Protein AF-A0A8X6R971-F1 (afdb_monomer_lite)

Foldseek 3Di:
DDDDDDDDDDDDDDDDDDDDPDPFDAEQQQRDTDDYVVPDPCVVQARQAPVPRHGDDHVVPDPDDDPDDDPDDDDDDDDDDPPPPPPDCQQWFWKDWPRDTFIEGADAPAAFKEFEVVLCVVVVNPDFDDDPDWDADVVRDTWDWPGWDWTWMGTPNDIFIHIYTYTYCVVDVGGMYHYPSRPVVFPWDQDPNHIDTDHPPPPVVVVVVVLVVVVVVLVVVVVVLVVVLVVLVVVLVVLVVVVVVLVPDDDCDPVSVVVVVVSVVVNVVSVVVNVVSVVVVVVSVVVVVVSVVVVVVVVVVVVVVVVVVVVVVVVVVVVVVVPDDPPDDDDDDD

InterPro domains:
  IPR001878 Zinc finger, CCHC-type [PF00098] (48-62)
  IPR001878 Zinc finger, CCHC-type [PS50158] (48-62)
  IPR001878 Zinc finger, CCHC-type [SM00343] (26-42)
  IPR001878 Zinc finger, CCHC-type [SM00343] (48-64)
  IPR001969 Aspartic peptidase, active site [PS00141] (104-115)
  IPR021109 Aspartic peptidase domain superfamily [G3DSA:2.40.70.10] (70-211)
  IPR021109 Aspartic peptidase domain superfamily [SSF50630] (86-189)
  IPR036875 Zinc finger, CCHC-type superfamily [SSF57756] (18-64)

Sequence (334 aa):
MCSDNKFHNKDQFNDANVNKSDVRIRCYNCGLFNHTSNECYHKNKGLKCFNCNQFGHKSSQCVFKKPEVKHELVNEVVSEVVNEINSSSEMRKTVKINGYDFDALIDTGSTITLIRESVHQILGRPTLNPTKINLTSFGKSEIKTFGSFKSTIDIEDNKFMTDIYVINNSQTTIDVIIGTDVLKQTEFQISANGVELIPKKKDHFINLINVSKAHNQLELKDNALEVLQLKLKNAEDKCINLEMHVCNTSTLSLEKTALLNKLHKLKESNLGKVDKLVKLGEKYEILQETLKITEKRIVEKEIQCKSLTEEILIANARTESNDIPKTSMSTKER

pLDDT: mean 71.96, std 18.45, range [23.78, 98.12]

Structure (mmCIF, N/CA/C/O backbone):
data_AF-A0A8X6R971-F1
#
_entry.id   AF-A0A8X6R971-F1
#
loop_
_atom_site.group_PDB
_atom_site.id
_atom_site.type_symbol
_atom_site.label_atom_id
_atom_site.label_alt_id
_atom_site.label_comp_id
_atom_site.label_asym_id
_atom_site.label_entity_id
_atom_site.label_seq_id
_atom_site.pdbx_PDB_ins_code
_atom_site.Cartn_x
_atom_site.Cartn_y
_atom_site.Cartn_z
_atom_site.occupancy
_atom_site.B_iso_or_equiv
_atom_site.auth_seq_id
_atom_site.auth_comp_id
_atom_site.auth_asym_id
_atom_site.auth_atom_id
_atom_site.pdbx_PDB_model_num
ATOM 1 N N . MET A 1 1 ? -47.374 -37.093 -52.810 1.00 33.88 1 MET A N 1
ATOM 2 C CA . MET A 1 1 ? -46.068 -37.377 -52.179 1.00 33.88 1 MET A CA 1
ATOM 3 C C . MET A 1 1 ? -46.003 -36.499 -50.936 1.00 33.88 1 MET A C 1
ATOM 5 O O . MET A 1 1 ? -45.814 -35.303 -51.081 1.00 33.88 1 MET A O 1
ATOM 9 N N . CYS A 1 2 ? -46.610 -36.931 -49.827 1.00 23.78 2 CYS A N 1
ATOM 10 C CA . CYS A 1 2 ? -45.985 -37.717 -48.741 1.00 23.78 2 CYS A CA 1
ATOM 11 C C . CYS A 1 2 ? -44.752 -37.000 -48.161 1.00 23.78 2 CYS A C 1
ATOM 13 O O . CYS A 1 2 ? -43.829 -36.744 -48.923 1.00 23.78 2 CYS A O 1
ATOM 15 N N . SER A 1 3 ? -44.614 -36.690 -46.872 1.00 27.11 3 SER A N 1
ATOM 16 C CA . SER A 1 3 ? -45.463 -36.861 -45.685 1.00 27.11 3 SER A CA 1
ATOM 17 C C . SER A 1 3 ? -44.823 -36.078 -44.523 1.00 27.11 3 SER A C 1
ATOM 19 O O . SER A 1 3 ? -43.603 -36.025 -44.420 1.00 27.11 3 SER A O 1
ATOM 21 N N . ASP A 1 4 ? -45.672 -35.454 -43.705 1.00 29.33 4 ASP A N 1
ATOM 22 C CA . ASP A 1 4 ? -45.738 -35.519 -42.233 1.00 29.33 4 ASP A CA 1
ATOM 23 C C . ASP A 1 4 ? -44.436 -35.625 -41.404 1.00 29.33 4 ASP A C 1
ATOM 25 O O . ASP A 1 4 ? -43.737 -36.630 -41.451 1.00 29.33 4 ASP A O 1
ATOM 29 N N . ASN A 1 5 ? -44.195 -34.702 -40.462 1.00 28.50 5 ASN A N 1
ATOM 30 C CA . ASN A 1 5 ? -44.860 -34.763 -39.153 1.00 28.50 5 ASN A CA 1
ATOM 31 C C . ASN A 1 5 ? -44.550 -33.555 -38.249 1.00 28.50 5 ASN A C 1
ATOM 33 O O . ASN A 1 5 ? -43.426 -33.071 -38.146 1.00 28.50 5 ASN A O 1
ATOM 37 N N . LYS A 1 6 ? -45.610 -33.107 -37.574 1.00 39.06 6 LYS A N 1
ATOM 38 C CA . LYS A 1 6 ? -45.651 -32.107 -36.501 1.00 39.06 6 LYS A CA 1
ATOM 39 C C . LYS A 1 6 ? -45.016 -32.668 -35.228 1.00 39.06 6 LYS A C 1
ATOM 41 O O . LYS A 1 6 ? -45.173 -33.852 -34.984 1.00 39.06 6 LYS A O 1
ATOM 46 N N . PHE A 1 7 ? -44.514 -31.801 -34.347 1.00 26.73 7 PHE A N 1
ATOM 47 C CA . PHE A 1 7 ? -44.923 -31.828 -32.935 1.00 26.73 7 PHE A CA 1
ATOM 48 C C . PHE A 1 7 ? -44.784 -30.434 -32.301 1.00 26.73 7 PHE A C 1
ATOM 50 O O . PHE A 1 7 ? -43.728 -29.807 -32.331 1.00 26.73 7 PHE A O 1
ATOM 57 N N . HIS A 1 8 ? -45.902 -29.949 -31.760 1.00 37.31 8 HIS A N 1
ATOM 58 C CA . HIS A 1 8 ? -45.959 -28.881 -30.767 1.00 37.31 8 HIS A CA 1
ATOM 59 C C . HIS A 1 8 ? -45.418 -29.401 -29.432 1.00 37.31 8 HIS A C 1
ATOM 61 O O . HIS A 1 8 ? -45.672 -30.553 -29.101 1.00 37.31 8 HIS A O 1
ATOM 67 N N . ASN A 1 9 ? -44.833 -28.523 -28.616 1.00 26.44 9 ASN A N 1
ATOM 68 C CA . ASN A 1 9 ? -45.244 -28.454 -27.216 1.00 26.44 9 ASN A CA 1
ATOM 69 C C . ASN A 1 9 ? -45.047 -27.046 -26.652 1.00 26.44 9 ASN A C 1
ATOM 71 O O . ASN A 1 9 ? -43.953 -26.487 -26.653 1.00 26.44 9 ASN A O 1
ATOM 75 N N . LYS A 1 10 ? -46.169 -26.476 -26.207 1.00 35.12 10 LYS A N 1
ATOM 76 C CA . LYS A 1 10 ? -46.211 -25.454 -25.171 1.00 35.12 10 LYS A CA 1
ATOM 77 C C . LYS A 1 10 ? -46.062 -26.206 -23.858 1.00 35.12 10 LYS A C 1
ATOM 79 O O . LYS A 1 10 ? -46.963 -26.969 -23.545 1.00 35.12 10 LYS A O 1
ATOM 84 N N . ASP A 1 11 ? -45.022 -25.912 -23.094 1.00 30.47 11 ASP A N 1
ATOM 85 C CA . ASP A 1 11 ? -45.033 -26.154 -21.658 1.00 30.47 11 ASP A CA 1
ATOM 86 C C . ASP A 1 11 ? -44.661 -24.850 -20.957 1.00 30.47 11 ASP A C 1
ATOM 88 O O . ASP A 1 11 ? -43.546 -24.337 -21.053 1.00 30.47 11 ASP A O 1
ATOM 92 N N . GLN A 1 12 ? -45.671 -24.279 -20.305 1.00 39.41 12 GLN A N 1
ATOM 93 C CA . GLN A 1 12 ? -45.487 -23.350 -19.205 1.00 39.41 12 GLN A CA 1
ATOM 94 C C . GLN A 1 12 ? -44.880 -24.141 -18.045 1.00 39.41 12 GLN A C 1
ATOM 96 O O . GLN A 1 12 ? -45.501 -25.082 -17.563 1.00 39.41 12 GLN A O 1
ATOM 101 N N . PHE A 1 13 ? -43.718 -23.715 -17.558 1.00 30.59 13 PHE A N 1
ATOM 102 C CA . PHE A 1 13 ? -43.296 -23.983 -16.188 1.00 30.59 13 PHE A CA 1
ATOM 103 C C . PHE A 1 13 ? -42.913 -22.651 -15.546 1.00 30.59 13 PHE A C 1
ATOM 105 O O . PHE A 1 13 ? -41.965 -21.986 -15.965 1.00 30.59 13 PHE A O 1
ATOM 112 N N . ASN A 1 14 ? -43.726 -22.252 -14.570 1.00 37.44 14 ASN A N 1
ATOM 113 C CA . ASN A 1 14 ? -43.392 -21.235 -13.584 1.00 37.44 14 ASN A CA 1
ATOM 114 C C . ASN A 1 14 ? -42.394 -21.798 -12.560 1.00 37.44 14 ASN A C 1
ATOM 116 O O . ASN A 1 14 ? -42.328 -23.007 -12.348 1.00 37.44 14 ASN A O 1
ATOM 120 N N . ASP A 1 15 ? -41.724 -20.856 -11.896 1.00 34.78 15 ASP A N 1
ATOM 121 C CA . ASP A 1 15 ? -40.927 -20.964 -10.669 1.00 34.78 15 ASP A CA 1
ATOM 122 C C . ASP A 1 15 ? -39.550 -21.638 -10.754 1.00 34.78 15 ASP A C 1
ATOM 124 O O . ASP A 1 15 ? -39.406 -22.854 -10.746 1.00 34.78 15 ASP A O 1
ATOM 128 N N . ALA A 1 16 ? -38.496 -20.816 -10.705 1.00 32.16 16 ALA A N 1
ATOM 129 C CA . ALA A 1 16 ? -37.726 -20.613 -9.471 1.00 32.16 16 ALA A CA 1
ATOM 130 C C . ALA A 1 16 ? -36.466 -19.762 -9.730 1.00 32.16 16 ALA A C 1
ATOM 132 O O . ALA A 1 16 ? -35.782 -19.902 -10.741 1.00 32.16 16 ALA A O 1
ATOM 133 N N . ASN A 1 17 ? -36.162 -18.885 -8.771 1.00 45.47 17 ASN A N 1
ATOM 134 C CA . ASN A 1 17 ? -34.898 -18.167 -8.588 1.00 45.47 17 ASN A CA 1
ATOM 135 C C . ASN A 1 17 ? -33.657 -18.953 -9.058 1.00 45.47 17 ASN A C 1
ATOM 137 O O . ASN A 1 17 ? -33.242 -19.905 -8.400 1.00 45.47 17 ASN A O 1
ATOM 141 N N . VAL A 1 18 ? -32.990 -18.479 -10.114 1.00 36.91 18 VAL A N 1
ATOM 142 C CA . VAL A 1 18 ? -31.589 -18.827 -10.389 1.00 36.91 18 VAL A CA 1
ATOM 143 C C . VAL A 1 18 ? -30.815 -17.537 -10.634 1.00 36.91 18 VAL A C 1
ATOM 145 O O . VAL A 1 18 ? -30.974 -16.872 -11.658 1.00 36.91 18 VAL A O 1
ATOM 148 N N . ASN A 1 19 ? -29.982 -17.186 -9.654 1.00 42.28 19 ASN A N 1
ATOM 149 C CA . ASN A 1 19 ? -28.973 -16.136 -9.732 1.00 42.28 19 ASN A CA 1
ATOM 150 C C . ASN A 1 19 ? -28.140 -16.310 -11.011 1.00 42.28 19 ASN A C 1
ATOM 152 O O . ASN A 1 19 ? -27.360 -17.258 -11.118 1.00 42.28 19 ASN A O 1
ATOM 156 N N . LYS A 1 20 ? -28.300 -15.408 -11.986 1.00 37.19 20 LYS A N 1
ATOM 157 C CA . LYS A 1 20 ? -27.483 -15.401 -13.203 1.00 37.19 20 LYS A CA 1
ATOM 158 C C . LYS A 1 20 ? -26.115 -14.811 -12.874 1.00 37.19 20 LYS A C 1
ATOM 160 O O . LYS A 1 20 ? -25.913 -13.602 -12.897 1.00 37.19 20 LYS A O 1
ATOM 165 N N . SER A 1 21 ? -25.207 -15.708 -12.524 1.00 39.22 21 SER A N 1
ATOM 166 C CA . SER A 1 21 ? -23.770 -15.493 -12.480 1.00 39.22 21 SER A CA 1
ATOM 167 C C . SER A 1 21 ? -23.239 -14.931 -13.805 1.00 39.22 21 SER A C 1
ATOM 169 O O . SER A 1 21 ? -23.740 -15.244 -14.886 1.00 39.22 21 SER A O 1
ATOM 171 N N . ASP A 1 22 ? -22.209 -14.095 -13.680 1.00 46.56 22 ASP A N 1
ATOM 172 C CA . ASP A 1 22 ? -21.399 -13.467 -14.726 1.00 46.56 22 ASP A CA 1
ATOM 173 C C . ASP A 1 22 ? -21.070 -14.384 -15.920 1.00 46.56 22 ASP A C 1
ATOM 175 O O . ASP A 1 22 ? -20.008 -15.013 -15.984 1.00 46.56 22 ASP A O 1
ATOM 179 N N . VAL A 1 23 ? -21.921 -14.398 -16.948 1.00 51.06 23 VAL A N 1
ATOM 180 C CA . VAL A 1 23 ? -21.507 -14.879 -18.270 1.00 51.06 23 VAL A CA 1
ATOM 181 C C . VAL A 1 23 ? -20.591 -13.804 -18.859 1.00 51.06 23 VAL A C 1
ATOM 183 O O . VAL A 1 23 ? -21.055 -12.846 -19.478 1.00 51.06 23 VAL A O 1
ATOM 186 N N . ARG A 1 24 ? -19.275 -13.934 -18.635 1.00 60.59 24 ARG A N 1
ATOM 187 C CA . ARG A 1 24 ? -18.248 -13.037 -19.197 1.00 60.59 24 ARG A CA 1
ATOM 188 C C . ARG A 1 24 ? -18.245 -13.124 -20.727 1.00 60.59 24 ARG A C 1
ATOM 190 O O . ARG A 1 24 ? -17.515 -13.922 -21.314 1.00 60.59 24 ARG A O 1
ATOM 197 N N . ILE A 1 25 ? -19.054 -12.299 -21.388 1.00 73.75 25 ILE A N 1
ATOM 198 C CA . ILE A 1 25 ? -19.088 -12.212 -22.850 1.00 73.75 25 ILE A CA 1
ATOM 199 C C . ILE A 1 25 ? -17.789 -11.584 -23.374 1.00 73.75 25 ILE A C 1
ATOM 201 O O . ILE A 1 25 ? -17.377 -10.511 -22.929 1.00 73.75 25 ILE A O 1
ATOM 205 N N . ARG A 1 26 ? -17.117 -12.277 -24.301 1.00 81.81 26 ARG A N 1
ATOM 206 C CA . ARG A 1 26 ? -15.902 -11.807 -24.982 1.00 81.81 26 ARG A CA 1
ATOM 207 C C . ARG A 1 26 ? -16.271 -11.206 -26.338 1.00 81.81 26 ARG A C 1
ATOM 209 O O . ARG A 1 26 ? -16.925 -11.853 -27.152 1.00 81.81 26 ARG A O 1
ATOM 216 N N . CYS A 1 27 ? -15.801 -9.996 -26.605 1.00 84.12 27 CYS A N 1
ATOM 217 C CA . CYS A 1 27 ? -15.956 -9.315 -27.881 1.00 84.12 27 CYS A CA 1
ATOM 218 C C . CYS A 1 27 ? -15.078 -9.959 -28.960 1.00 84.12 27 CYS A C 1
ATOM 220 O O . CYS A 1 27 ? -13.856 -10.036 -28.814 1.00 84.12 27 CYS A O 1
ATOM 222 N N . TYR A 1 28 ? -15.674 -10.355 -30.087 1.00 83.06 28 TYR A N 1
ATOM 223 C CA . TYR A 1 28 ? -14.929 -10.958 -31.198 1.00 83.06 28 TYR A CA 1
ATOM 224 C C . TYR A 1 28 ? -14.084 -9.939 -31.973 1.00 83.06 28 TYR A C 1
ATOM 226 O O . TYR A 1 28 ? -13.084 -10.316 -32.574 1.00 83.06 28 TYR A O 1
ATOM 234 N N . ASN A 1 29 ? -14.436 -8.649 -31.923 1.00 82.31 29 ASN A N 1
ATOM 235 C CA . ASN A 1 29 ? -13.714 -7.599 -32.647 1.00 82.31 29 ASN A CA 1
ATOM 236 C C . ASN A 1 29 ? -12.386 -7.213 -31.997 1.00 82.31 29 ASN A C 1
ATOM 238 O O . ASN A 1 29 ? -11.436 -6.912 -32.710 1.00 82.31 29 ASN A O 1
ATOM 242 N N . CYS A 1 30 ? -12.292 -7.203 -30.667 1.00 83.00 30 CYS A N 1
ATOM 243 C CA . CYS A 1 30 ? -11.080 -6.755 -29.969 1.00 83.00 30 CYS A CA 1
ATOM 244 C C . CYS A 1 30 ? -10.519 -7.762 -28.956 1.00 83.00 30 CYS A C 1
ATOM 246 O O . CYS A 1 30 ? -9.406 -7.560 -28.470 1.00 83.00 30 CYS A O 1
ATOM 248 N N . GLY A 1 31 ? -11.258 -8.830 -28.641 1.00 75.88 31 GLY A N 1
ATOM 249 C CA . GLY A 1 31 ? -10.887 -9.839 -27.646 1.00 75.88 31 GLY A CA 1
ATOM 250 C C . GLY A 1 31 ? -11.117 -9.441 -26.192 1.00 75.88 31 GLY A C 1
ATOM 251 O O . GLY A 1 31 ? -10.835 -10.249 -25.312 1.00 75.88 31 GLY A O 1
ATOM 252 N N . LEU A 1 32 ? -11.604 -8.225 -25.931 1.00 73.94 32 LEU A N 1
ATOM 253 C CA . LEU A 1 32 ? -11.896 -7.731 -24.582 1.00 73.94 32 LEU A CA 1
ATOM 254 C C . LEU A 1 32 ? -13.256 -8.246 -24.092 1.00 73.94 32 LEU A C 1
ATOM 256 O O . LEU A 1 32 ? -14.115 -8.607 -24.893 1.00 73.94 32 LEU A O 1
ATOM 260 N N . PHE A 1 33 ? -13.459 -8.274 -22.779 1.00 75.25 33 PHE A N 1
ATOM 261 C CA . PHE A 1 33 ? -14.701 -8.744 -22.160 1.00 75.25 33 PHE A CA 1
ATOM 262 C C . PHE A 1 33 ? -15.701 -7.601 -21.913 1.00 75.25 33 PHE A C 1
ATOM 264 O O . PHE A 1 33 ? -15.380 -6.427 -22.107 1.00 75.25 33 PHE A O 1
ATOM 271 N N . ASN A 1 34 ? -16.909 -7.962 -21.472 1.00 72.81 34 ASN A N 1
ATOM 272 C CA . ASN A 1 34 ? -17.973 -7.064 -20.995 1.00 72.81 34 ASN A CA 1
ATOM 273 C C . ASN A 1 34 ? -18.628 -6.177 -22.067 1.00 72.81 34 ASN A C 1
ATOM 275 O O . ASN A 1 34 ? -19.296 -5.205 -21.735 1.00 72.81 34 ASN A O 1
ATOM 279 N N . HIS A 1 35 ? -18.462 -6.514 -23.346 1.00 82.62 35 HIS A N 1
ATOM 280 C CA . HIS A 1 35 ? -19.235 -5.928 -24.440 1.00 82.62 35 HIS A CA 1
ATOM 281 C C . HIS A 1 35 ? -19.315 -6.892 -25.626 1.00 82.62 35 HIS A C 1
ATOM 283 O O . HIS A 1 35 ? -18.453 -7.757 -25.814 1.00 82.62 35 HIS A O 1
ATOM 289 N N . THR A 1 36 ? -20.347 -6.740 -26.448 1.00 85.62 36 THR A N 1
ATOM 290 C CA . THR A 1 36 ? -20.503 -7.498 -27.697 1.00 85.62 36 THR A CA 1
ATOM 291 C C . THR A 1 36 ? -19.745 -6.836 -28.851 1.00 85.62 36 THR A C 1
ATOM 293 O O . THR A 1 36 ? -19.371 -5.667 -28.788 1.00 85.62 36 THR A O 1
ATOM 296 N N . SER A 1 37 ? -19.546 -7.546 -29.967 1.00 83.12 37 SER A N 1
ATOM 297 C CA . SER A 1 37 ? -18.909 -6.973 -31.168 1.00 83.12 37 SER A CA 1
ATOM 298 C C . SER A 1 37 ? -19.593 -5.696 -31.682 1.00 83.12 37 SER A C 1
ATOM 300 O O . SER A 1 37 ? -18.910 -4.817 -32.210 1.00 83.12 37 SER A O 1
ATOM 302 N N . ASN A 1 38 ? -20.909 -5.567 -31.485 1.00 82.06 38 ASN A N 1
ATOM 303 C CA . ASN A 1 38 ? -21.699 -4.400 -31.897 1.00 82.06 38 ASN A CA 1
ATOM 304 C C . ASN A 1 38 ? -21.414 -3.159 -31.038 1.00 82.06 38 ASN A C 1
ATOM 306 O O . ASN A 1 38 ? -21.428 -2.033 -31.532 1.00 82.06 38 ASN A O 1
ATOM 310 N N . GLU A 1 39 ? -21.101 -3.378 -29.765 1.00 81.50 39 GLU A N 1
ATOM 311 C CA . GLU A 1 39 ? -20.763 -2.349 -28.777 1.00 81.50 39 GLU A CA 1
ATOM 312 C C . GLU A 1 39 ? -19.253 -2.076 -28.738 1.00 81.50 39 GLU A C 1
ATOM 314 O O . GLU A 1 39 ? -18.756 -1.324 -27.901 1.00 81.50 39 GLU A O 1
ATOM 319 N N . CYS A 1 40 ? -18.489 -2.691 -29.645 1.00 84.44 40 CYS A N 1
ATOM 320 C CA . CYS A 1 40 ? -17.047 -2.549 -29.663 1.00 84.44 40 CYS A CA 1
ATOM 321 C C . CYS A 1 40 ? -16.644 -1.123 -30.034 1.00 84.44 40 CYS A C 1
ATOM 323 O O . CYS A 1 40 ? -16.874 -0.656 -31.150 1.00 84.44 40 CYS A O 1
ATOM 325 N N . TYR A 1 41 ? -15.926 -0.465 -29.127 1.00 79.12 41 TYR A N 1
ATOM 326 C CA . TYR A 1 41 ? -15.329 0.849 -29.367 1.00 79.12 41 TYR A CA 1
ATOM 327 C C . TYR A 1 41 ? -14.374 0.860 -30.579 1.00 79.12 41 TYR A C 1
ATOM 329 O O . TYR A 1 41 ? -14.189 1.879 -31.241 1.00 79.12 41 TYR A O 1
ATOM 337 N N . HIS A 1 42 ? -13.801 -0.297 -30.926 1.00 79.06 42 HIS A N 1
ATOM 338 C CA . HIS A 1 42 ? -12.940 -0.473 -32.096 1.00 79.06 42 HIS A CA 1
ATOM 339 C C . HIS A 1 42 ? -13.675 -0.967 -33.348 1.00 79.06 42 HIS A C 1
ATOM 341 O O . HIS A 1 42 ? -13.013 -1.336 -34.314 1.00 79.06 42 HIS A O 1
ATOM 347 N N . LYS A 1 43 ? -15.016 -0.939 -33.384 1.00 81.75 43 LYS A N 1
ATOM 348 C CA . LYS A 1 43 ? -15.805 -1.404 -34.542 1.00 81.75 43 LYS A CA 1
ATOM 349 C C . LYS A 1 43 ? -15.361 -0.776 -35.870 1.00 81.75 43 LYS A C 1
ATOM 351 O O . LYS A 1 43 ? -15.288 -1.467 -36.877 1.00 81.75 43 LYS A O 1
ATOM 356 N N . ASN A 1 44 ? -14.966 0.501 -35.848 1.00 83.12 44 ASN A N 1
ATOM 357 C CA . ASN A 1 44 ? -14.526 1.241 -37.036 1.00 83.12 44 ASN A CA 1
ATOM 358 C C . ASN A 1 44 ? -13.119 0.846 -37.522 1.00 83.12 44 ASN A C 1
ATOM 360 O O . ASN A 1 44 ? -12.735 1.213 -38.625 1.00 83.12 44 ASN A O 1
ATOM 364 N N . LYS A 1 45 ? -12.337 0.125 -36.707 1.00 78.88 45 LYS A N 1
ATOM 365 C CA . LYS A 1 45 ? -10.991 -0.349 -37.068 1.00 78.88 45 LYS A CA 1
ATOM 366 C C . LYS A 1 45 ? -11.019 -1.749 -37.700 1.00 78.88 45 LYS A C 1
ATOM 368 O O . LYS A 1 45 ? -10.000 -2.209 -38.201 1.00 78.88 45 LYS A O 1
ATOM 373 N N . GLY A 1 46 ? -12.172 -2.422 -37.704 1.00 81.44 46 GLY A N 1
ATOM 374 C CA . GLY A 1 46 ? -12.309 -3.810 -38.147 1.00 81.44 46 GLY A CA 1
ATOM 375 C C . GLY A 1 46 ? -11.903 -4.819 -37.069 1.00 81.44 46 GLY A C 1
ATOM 376 O O . GLY A 1 46 ? -11.752 -4.477 -35.898 1.00 81.44 46 GLY A O 1
ATOM 377 N N . LEU A 1 47 ? -11.748 -6.087 -37.453 1.00 84.88 47 LEU A N 1
ATOM 378 C CA . LEU A 1 47 ? -11.374 -7.162 -36.530 1.00 84.88 47 LEU A CA 1
ATOM 379 C C . LEU A 1 47 ? -9.905 -7.020 -36.095 1.00 84.88 47 LEU A C 1
ATOM 381 O O . LEU A 1 47 ? -9.032 -6.801 -36.937 1.00 84.88 47 LEU A O 1
ATOM 385 N N . LYS A 1 48 ? -9.622 -7.183 -34.800 1.00 85.75 48 LYS A N 1
ATOM 386 C CA . LYS A 1 48 ? -8.262 -7.337 -34.278 1.00 85.75 48 LYS A CA 1
ATOM 387 C C . LYS A 1 48 ? -7.745 -8.729 -34.622 1.00 85.75 48 LYS A C 1
ATOM 389 O O . LYS A 1 48 ? -8.320 -9.743 -34.229 1.00 85.75 48 LYS A O 1
ATOM 394 N N . CYS A 1 49 ? -6.613 -8.779 -35.298 1.00 82.75 49 CYS A N 1
ATOM 395 C CA . CYS A 1 49 ? -5.864 -9.997 -35.503 1.00 82.75 49 CYS A CA 1
ATOM 396 C C . CYS A 1 49 ? -5.263 -10.458 -34.172 1.00 82.75 49 CYS A C 1
ATOM 398 O O . CYS A 1 49 ? -4.393 -9.794 -33.614 1.00 82.75 49 CYS A O 1
ATOM 400 N N . PHE A 1 50 ? -5.673 -11.622 -33.672 1.00 79.81 50 PHE A N 1
ATOM 401 C CA . PHE A 1 50 ? -5.100 -12.204 -32.450 1.00 79.81 50 PHE A CA 1
ATOM 402 C C . PHE A 1 50 ? -3.676 -12.740 -32.649 1.00 79.81 50 PHE A C 1
ATOM 404 O O . PHE A 1 50 ? -3.027 -13.152 -31.689 1.00 79.81 50 PHE A O 1
ATOM 411 N N . ASN A 1 51 ? -3.184 -12.740 -33.893 1.00 70.69 51 ASN A N 1
ATOM 412 C CA . ASN A 1 51 ? -1.823 -13.141 -34.201 1.00 70.69 51 ASN A CA 1
ATOM 413 C C . ASN A 1 51 ? -0.815 -11.991 -34.036 1.00 70.69 51 ASN A C 1
ATOM 415 O O . ASN A 1 51 ? 0.153 -12.139 -33.297 1.00 70.69 51 ASN A O 1
ATOM 419 N N . CYS A 1 52 ? -1.060 -10.846 -34.684 1.00 76.75 52 CYS A N 1
ATOM 420 C CA . CYS A 1 52 ? -0.155 -9.686 -34.684 1.00 76.75 52 CYS A CA 1
ATOM 421 C C . CYS A 1 52 ? -0.684 -8.474 -33.897 1.00 76.75 52 CYS A C 1
ATOM 423 O O . CYS A 1 52 ? -0.048 -7.425 -33.873 1.00 76.75 52 CYS A O 1
ATOM 425 N N . ASN A 1 53 ? -1.858 -8.598 -33.274 1.00 75.81 53 ASN A N 1
ATOM 426 C CA . ASN A 1 53 ? -2.551 -7.554 -32.515 1.00 75.81 53 ASN A CA 1
ATOM 427 C C . ASN A 1 53 ? -2.954 -6.292 -33.301 1.00 75.81 53 ASN A C 1
ATOM 429 O O . ASN A 1 53 ? -3.460 -5.350 -32.689 1.00 75.81 53 ASN A O 1
ATOM 433 N N . GLN A 1 54 ? -2.804 -6.284 -34.628 1.00 78.31 54 GLN A N 1
ATOM 434 C CA . GLN A 1 54 ? -3.251 -5.196 -35.502 1.00 78.31 54 GLN A CA 1
ATOM 435 C C . GLN A 1 54 ? -4.712 -5.361 -35.920 1.00 78.31 54 GLN A C 1
ATOM 437 O O . GLN A 1 54 ? -5.238 -6.471 -35.959 1.00 78.31 54 GLN A O 1
ATOM 442 N N . PHE A 1 55 ? -5.371 -4.253 -36.248 1.00 83.19 55 PHE A N 1
ATOM 443 C CA . PHE A 1 55 ? -6.760 -4.243 -36.703 1.00 83.19 55 PHE A CA 1
ATOM 444 C C . PHE A 1 55 ? -6.862 -4.334 -38.235 1.00 83.19 55 PHE A C 1
ATOM 446 O O . PHE A 1 55 ? -5.934 -3.960 -38.949 1.00 83.19 55 PHE A O 1
ATOM 453 N N . GLY A 1 56 ? -7.991 -4.841 -38.735 1.00 85.12 56 GLY A N 1
ATOM 454 C CA . GLY A 1 56 ? -8.332 -4.862 -40.163 1.00 85.12 56 GLY A CA 1
ATOM 455 C C . GLY A 1 56 ? -8.216 -6.228 -40.848 1.00 85.12 56 GLY A C 1
ATOM 456 O O . GLY A 1 56 ? -8.561 -6.339 -42.019 1.00 85.12 56 GLY A O 1
ATOM 457 N N . HIS A 1 57 ? -7.778 -7.278 -40.146 1.00 88.88 57 HIS A N 1
ATOM 458 C CA . HIS A 1 57 ? -7.712 -8.641 -40.685 1.00 88.88 57 HIS A CA 1
ATOM 459 C C . HIS A 1 57 ? -7.885 -9.699 -39.587 1.00 88.88 57 HIS A C 1
ATOM 461 O O . HIS A 1 57 ? -7.593 -9.462 -38.415 1.00 88.88 57 HIS A O 1
ATOM 467 N N . LYS A 1 58 ? -8.348 -10.896 -39.963 1.00 85.00 58 LYS A N 1
ATOM 468 C CA . LYS A 1 58 ? -8.386 -12.068 -39.068 1.00 85.00 58 LYS A CA 1
ATOM 469 C C . LYS A 1 58 ? -7.053 -12.801 -39.056 1.00 85.00 58 LYS A C 1
ATOM 471 O O . LYS A 1 58 ? -6.297 -12.711 -40.015 1.00 85.00 58 LYS A O 1
ATOM 476 N N . SER A 1 59 ? -6.786 -13.577 -38.003 1.00 79.12 59 SER A N 1
ATOM 477 C CA . SER A 1 59 ? -5.530 -14.329 -37.859 1.00 79.12 59 SER A CA 1
ATOM 478 C C . SER A 1 59 ? -5.200 -15.203 -39.076 1.00 79.12 59 SER A C 1
ATOM 480 O O . SER A 1 59 ? -4.037 -15.299 -39.444 1.00 79.12 59 SER A O 1
ATOM 482 N N . SER A 1 60 ? -6.208 -15.760 -39.761 1.00 80.50 60 SER A N 1
ATOM 483 C CA . SER A 1 60 ? -6.018 -16.550 -40.991 1.00 80.50 60 SER A CA 1
ATOM 484 C C . SER A 1 60 ? -5.648 -15.739 -42.238 1.00 80.50 60 SER A C 1
ATOM 486 O O . SER A 1 60 ? -5.277 -16.316 -43.251 1.00 80.50 60 SER A O 1
ATOM 488 N N . GLN A 1 61 ? -5.743 -14.412 -42.177 1.00 81.12 61 GLN A N 1
ATOM 489 C CA . GLN A 1 61 ? -5.338 -13.465 -43.221 1.00 81.12 61 GLN A CA 1
ATOM 490 C C . GLN A 1 61 ? -4.135 -12.621 -42.772 1.00 81.12 61 GLN A C 1
ATOM 492 O O . GLN A 1 61 ? -3.813 -11.608 -43.387 1.00 81.12 61 GLN A O 1
ATOM 497 N N . CYS A 1 62 ? -3.489 -12.999 -41.665 1.00 77.44 62 CYS A N 1
ATOM 498 C CA . CYS A 1 62 ? -2.329 -12.292 -41.155 1.00 77.44 62 CYS A CA 1
ATOM 499 C C . CYS A 1 62 ? -1.105 -12.599 -42.019 1.00 77.44 62 CYS A C 1
ATOM 501 O O . CYS A 1 62 ? -0.698 -13.751 -42.144 1.00 77.44 62 CYS A O 1
ATOM 503 N N . VAL A 1 63 ? -0.500 -11.555 -42.588 1.00 78.44 63 VAL A N 1
ATOM 504 C CA . VAL A 1 63 ? 0.759 -11.662 -43.347 1.00 78.44 63 VAL A CA 1
ATOM 505 C C . VAL A 1 63 ? 1.962 -11.961 -42.448 1.00 78.44 63 VAL A C 1
ATOM 507 O O . VAL A 1 63 ? 2.977 -12.466 -42.917 1.00 78.44 63 VAL A O 1
ATOM 510 N N . PHE A 1 64 ? 1.835 -11.703 -41.144 1.00 63.41 64 PHE A N 1
ATOM 511 C CA . PHE A 1 64 ? 2.796 -12.136 -40.138 1.00 63.41 64 PHE A CA 1
ATOM 512 C C . PHE A 1 64 ? 2.429 -13.558 -39.719 1.00 63.41 64 PHE A C 1
ATOM 514 O O . PHE A 1 64 ? 1.369 -13.767 -39.134 1.00 63.41 64 PHE A O 1
ATOM 521 N N . LYS A 1 65 ? 3.277 -14.545 -40.015 1.00 59.62 65 LYS A N 1
ATOM 522 C CA . LYS A 1 65 ? 3.106 -15.919 -39.522 1.00 59.62 65 LYS A CA 1
ATOM 523 C C . LYS A 1 65 ? 3.806 -16.044 -38.167 1.00 59.62 65 LYS A C 1
ATOM 525 O O . LYS A 1 65 ? 4.967 -15.665 -38.050 1.00 59.62 65 LYS A O 1
ATOM 530 N N . LYS A 1 66 ? 3.116 -16.558 -37.142 1.00 49.50 66 LYS A N 1
ATOM 531 C CA . LYS A 1 66 ? 3.814 -17.099 -35.961 1.00 49.50 66 LYS A CA 1
ATOM 532 C C . LYS A 1 66 ? 4.499 -18.409 -36.377 1.00 49.50 66 LYS A C 1
ATOM 534 O O . LYS A 1 66 ? 3.959 -19.078 -37.260 1.00 49.50 66 LYS A O 1
ATOM 539 N N . PRO A 1 67 ? 5.630 -18.800 -35.767 1.00 40.22 67 PRO A N 1
ATOM 540 C CA . PRO A 1 67 ? 6.149 -20.150 -35.941 1.00 40.22 67 PRO A CA 1
ATOM 541 C C . PRO A 1 67 ? 5.084 -21.136 -35.445 1.00 40.22 67 PRO A C 1
ATOM 543 O O . PRO A 1 67 ? 4.611 -21.021 -34.313 1.00 40.22 67 PRO A O 1
ATOM 546 N N . GLU A 1 68 ? 4.645 -22.056 -36.303 1.00 35.84 68 GLU A N 1
ATOM 547 C CA . GLU A 1 68 ? 3.736 -23.131 -35.905 1.00 35.84 68 GLU A CA 1
ATOM 548 C C . GLU A 1 68 ? 4.523 -24.147 -35.076 1.00 35.84 68 GLU A C 1
ATOM 550 O O . GLU A 1 68 ? 5.319 -24.910 -35.619 1.00 35.84 68 GLU A O 1
ATOM 555 N N . VAL A 1 69 ? 4.307 -24.178 -33.762 1.00 34.53 69 VAL A N 1
ATOM 556 C CA . VAL A 1 69 ? 4.815 -25.272 -32.928 1.00 34.53 69 VAL A CA 1
ATOM 557 C C . VAL A 1 69 ? 3.815 -26.422 -33.026 1.00 34.53 69 VAL A C 1
ATOM 559 O O . VAL A 1 69 ? 2.804 -26.448 -32.325 1.00 34.53 69 VAL A O 1
ATOM 562 N N . LYS A 1 70 ? 4.072 -27.357 -33.945 1.00 33.06 70 LYS A N 1
ATOM 563 C CA . LYS A 1 70 ? 3.493 -28.701 -33.880 1.00 33.06 70 LYS A CA 1
ATOM 564 C C . LYS A 1 70 ? 4.338 -29.506 -32.899 1.00 33.06 70 LYS A C 1
ATOM 566 O O . LYS A 1 70 ? 5.555 -29.562 -33.038 1.00 33.06 70 LYS A O 1
ATOM 571 N N . HIS A 1 71 ? 3.696 -30.097 -31.898 1.00 41.81 71 HIS A N 1
ATOM 572 C CA . HIS A 1 71 ? 4.324 -31.115 -31.066 1.00 41.81 71 HIS A CA 1
ATOM 573 C C . HIS A 1 71 ? 4.609 -32.341 -31.935 1.00 41.81 71 HIS A C 1
ATOM 575 O O . HIS A 1 71 ? 3.703 -33.132 -32.164 1.00 41.81 71 HIS A O 1
ATOM 581 N N . GLU A 1 72 ? 5.842 -32.492 -32.413 1.00 32.16 72 GLU A N 1
ATOM 582 C CA . GLU A 1 72 ? 6.395 -33.789 -32.803 1.00 32.16 72 GLU A CA 1
ATOM 583 C C . GLU A 1 72 ? 7.928 -33.732 -32.855 1.00 32.16 72 GLU A C 1
ATOM 585 O O . GLU A 1 72 ? 8.533 -32.746 -33.269 1.00 32.16 72 GLU A O 1
ATOM 590 N N . LEU A 1 73 ? 8.532 -34.799 -32.336 1.00 42.84 73 LEU A N 1
ATOM 591 C CA . LEU A 1 73 ? 9.966 -35.063 -32.215 1.00 42.84 73 LEU A CA 1
ATOM 592 C C . LEU A 1 73 ? 10.641 -34.953 -33.601 1.00 42.84 73 LEU A C 1
ATOM 594 O O . LEU A 1 73 ? 10.079 -35.494 -34.544 1.00 42.84 73 LEU A O 1
ATOM 598 N N . VAL A 1 74 ? 11.773 -34.245 -33.769 1.00 33.94 74 VAL A N 1
ATOM 599 C CA . VAL A 1 74 ? 13.180 -34.733 -33.878 1.00 33.94 74 VAL A CA 1
ATOM 600 C C . VAL A 1 74 ? 14.122 -33.606 -34.396 1.00 33.94 74 VAL A C 1
ATOM 602 O O . VAL A 1 74 ? 13.792 -32.904 -35.344 1.00 33.94 74 VAL A O 1
ATOM 605 N N . ASN A 1 75 ? 15.320 -33.524 -33.794 1.00 32.25 75 ASN A N 1
ATOM 606 C CA . ASN A 1 75 ? 16.626 -33.008 -34.265 1.00 32.25 75 ASN A CA 1
ATOM 607 C C . ASN A 1 75 ? 16.804 -31.556 -34.763 1.00 32.25 75 ASN A C 1
ATOM 609 O O . ASN A 1 75 ? 16.753 -31.243 -35.948 1.00 32.25 75 ASN A O 1
ATOM 613 N N . GLU A 1 76 ? 17.146 -30.711 -33.787 1.00 47.56 76 GLU A N 1
ATOM 614 C CA . GLU A 1 76 ? 18.328 -29.834 -33.709 1.00 47.56 76 GLU A CA 1
ATOM 615 C C . GLU A 1 76 ? 19.116 -29.524 -35.004 1.00 47.56 76 GLU A C 1
ATOM 617 O O . GLU A 1 76 ? 19.866 -30.346 -35.528 1.00 47.56 76 GLU A O 1
ATOM 622 N N . VAL A 1 77 ? 19.054 -28.253 -35.418 1.00 37.62 77 VAL A N 1
ATOM 623 C CA . VAL A 1 77 ? 20.184 -27.559 -36.049 1.00 37.62 77 VAL A CA 1
ATOM 624 C C . VAL A 1 77 ? 20.496 -26.350 -35.173 1.00 37.62 77 VAL A C 1
ATOM 626 O O . VAL A 1 77 ? 19.719 -25.400 -35.093 1.00 37.62 77 VAL A O 1
ATOM 629 N N . VAL A 1 78 ? 21.619 -26.449 -34.463 1.00 47.66 78 VAL A N 1
ATOM 630 C CA . VAL A 1 78 ? 22.150 -25.443 -33.542 1.00 47.66 78 VAL A CA 1
ATOM 631 C C . VAL A 1 78 ? 22.491 -24.171 -34.317 1.00 47.66 78 VAL A C 1
ATOM 633 O O . VAL A 1 78 ? 23.342 -24.196 -35.203 1.00 47.66 78 VAL A O 1
ATOM 636 N N . SER A 1 79 ? 21.870 -23.051 -33.947 1.00 37.31 79 SER A N 1
ATOM 637 C CA . SER A 1 79 ? 22.385 -21.719 -34.259 1.00 37.31 79 SER A CA 1
ATOM 638 C C . SER A 1 79 ? 22.571 -20.975 -32.945 1.00 37.31 79 SER A C 1
ATOM 640 O O . SER A 1 79 ? 21.601 -20.587 -32.306 1.00 37.31 79 SER A O 1
ATOM 642 N N . GLU A 1 80 ? 23.842 -20.875 -32.562 1.00 39.47 80 GLU A N 1
ATOM 643 C CA . GLU A 1 80 ? 24.437 -20.039 -31.517 1.00 39.47 80 GLU A CA 1
ATOM 644 C C . GLU A 1 80 ? 23.633 -19.896 -30.221 1.00 39.47 80 GLU A C 1
ATOM 646 O O . GLU A 1 80 ? 22.798 -19.013 -30.031 1.00 39.47 80 GLU A O 1
ATOM 651 N N . VAL A 1 81 ? 23.991 -20.782 -29.293 1.00 37.78 81 VAL A N 1
ATOM 652 C CA . VAL A 1 81 ? 23.662 -20.744 -27.873 1.00 37.78 81 VAL A CA 1
ATOM 653 C C . VAL A 1 81 ? 24.110 -19.403 -27.281 1.00 37.78 81 VAL A C 1
ATOM 655 O O . VAL A 1 81 ? 25.225 -19.260 -26.779 1.00 37.78 81 VAL A O 1
ATOM 658 N N . VAL A 1 82 ? 23.222 -18.412 -27.278 1.00 42.19 82 VAL A N 1
ATOM 659 C CA . VAL A 1 82 ? 23.188 -17.493 -26.145 1.00 42.19 82 VAL A CA 1
ATOM 660 C C . VAL A 1 82 ? 22.627 -18.340 -25.018 1.00 42.19 82 VAL A C 1
ATOM 662 O O . VAL A 1 82 ? 21.471 -18.752 -25.068 1.00 42.19 82 VAL A O 1
ATOM 665 N N . ASN A 1 83 ? 23.472 -18.678 -24.046 1.00 38.62 83 ASN A N 1
ATOM 666 C CA . ASN A 1 83 ? 23.011 -19.243 -22.789 1.00 38.62 83 ASN A CA 1
ATOM 667 C C . ASN A 1 83 ? 22.096 -18.191 -22.146 1.00 38.62 83 ASN A C 1
ATOM 669 O O . ASN A 1 83 ? 22.558 -17.369 -21.355 1.00 38.62 83 ASN A O 1
ATOM 673 N N . GLU A 1 84 ? 20.809 -18.185 -22.498 1.00 40.88 84 GLU A N 1
ATOM 674 C CA . GLU A 1 84 ? 19.776 -17.700 -21.600 1.00 40.88 84 GLU A CA 1
ATOM 675 C C . GLU A 1 84 ? 19.892 -18.598 -20.373 1.00 40.88 84 GLU A C 1
ATOM 677 O O . GLU A 1 84 ? 19.325 -19.686 -20.290 1.00 40.88 84 GLU A O 1
ATOM 682 N N . ILE A 1 85 ? 20.713 -18.157 -19.415 1.00 45.81 85 ILE A N 1
ATOM 683 C CA . ILE A 1 85 ? 20.516 -18.530 -18.025 1.00 45.81 85 ILE A CA 1
ATOM 684 C C . ILE A 1 85 ? 19.039 -18.236 -17.818 1.00 45.81 85 ILE A C 1
ATOM 686 O O . ILE A 1 85 ? 18.647 -17.078 -17.971 1.00 45.81 85 ILE A O 1
ATOM 690 N N . ASN A 1 86 ? 18.234 -19.278 -17.591 1.00 44.03 86 ASN A N 1
ATOM 691 C CA . ASN A 1 86 ? 16.837 -19.163 -17.199 1.00 44.03 86 ASN A CA 1
ATOM 692 C C . ASN A 1 86 ? 16.815 -18.293 -15.941 1.00 44.03 86 ASN A C 1
ATOM 694 O O . ASN A 1 86 ? 16.928 -18.797 -14.826 1.00 44.03 86 ASN A O 1
ATOM 698 N N . SER A 1 87 ? 16.815 -16.975 -16.142 1.00 46.16 87 SER A N 1
ATOM 699 C CA . SER A 1 87 ? 16.888 -15.986 -15.088 1.00 46.16 87 SER A CA 1
ATOM 700 C C . SER A 1 87 ? 15.548 -16.107 -14.409 1.00 46.16 87 SER A C 1
ATOM 702 O O . SER A 1 87 ? 14.490 -15.912 -15.012 1.00 46.16 87 SER A O 1
ATOM 704 N N . SER A 1 88 ? 15.634 -16.662 -13.219 1.00 50.31 88 SER A N 1
ATOM 705 C CA . SER A 1 88 ? 14.566 -17.328 -12.523 1.00 50.31 88 SER A CA 1
ATOM 706 C C . SER A 1 88 ? 13.343 -16.422 -12.388 1.00 50.31 88 SER A C 1
ATOM 708 O O . SER A 1 88 ? 13.438 -15.219 -12.136 1.00 50.31 88 SER A O 1
ATOM 710 N N . SER A 1 89 ? 12.152 -17.016 -12.489 1.00 60.72 89 SER A N 1
ATOM 711 C CA . SER A 1 89 ? 10.865 -16.390 -12.134 1.00 60.72 89 SER A CA 1
ATOM 712 C C . SER A 1 89 ? 10.819 -15.831 -10.700 1.00 60.72 89 SER A C 1
ATOM 714 O O . SER A 1 89 ? 9.833 -15.227 -10.301 1.00 60.72 89 SER A O 1
ATOM 716 N N . GLU A 1 90 ? 11.880 -16.042 -9.928 1.00 74.12 90 GLU A N 1
ATOM 717 C CA . GLU A 1 90 ? 12.107 -15.694 -8.530 1.00 74.12 90 GLU A CA 1
ATOM 718 C C . GLU A 1 90 ? 11.989 -14.196 -8.218 1.00 74.12 90 GLU A C 1
ATOM 720 O O . GLU A 1 90 ? 11.528 -13.842 -7.133 1.00 74.12 90 GLU A O 1
ATOM 725 N N . MET A 1 91 ? 12.353 -13.312 -9.156 1.00 87.81 91 MET A N 1
ATOM 726 C CA . MET A 1 91 ? 12.210 -11.854 -8.991 1.00 87.81 91 MET A CA 1
ATOM 727 C C . MET A 1 91 ? 10.874 -11.315 -9.516 1.00 87.81 91 MET A C 1
ATOM 729 O O . MET A 1 91 ? 10.657 -10.101 -9.510 1.00 87.81 91 MET A O 1
ATOM 733 N N . ARG A 1 92 ? 9.978 -12.188 -9.994 1.00 90.75 92 ARG A N 1
ATOM 734 C CA . ARG A 1 92 ? 8.651 -11.791 -10.466 1.00 90.75 92 ARG A CA 1
ATOM 735 C C . ARG A 1 92 ? 7.580 -12.063 -9.421 1.00 90.75 92 ARG A C 1
ATOM 737 O O . ARG A 1 92 ? 7.616 -13.063 -8.707 1.00 90.75 92 ARG A O 1
ATOM 744 N N . LYS A 1 93 ? 6.595 -11.173 -9.354 1.00 90.38 93 LYS A N 1
ATOM 745 C CA . LYS A 1 93 ? 5.410 -11.304 -8.504 1.00 90.38 93 LYS A CA 1
ATOM 746 C C . LYS A 1 93 ? 4.169 -10.897 -9.275 1.00 90.38 93 LYS A C 1
ATOM 748 O O . LYS A 1 93 ? 4.202 -9.981 -10.090 1.00 90.38 93 LYS A O 1
ATOM 753 N N . THR A 1 94 ? 3.049 -11.539 -8.964 1.00 92.94 94 THR A N 1
ATOM 754 C CA . THR A 1 94 ? 1.742 -11.024 -9.369 1.00 92.94 94 THR A CA 1
ATOM 755 C C . THR A 1 94 ? 1.363 -9.863 -8.459 1.00 92.94 94 THR A C 1
ATOM 757 O O . THR A 1 94 ? 1.375 -10.003 -7.236 1.00 92.94 94 THR A O 1
ATOM 760 N N . VAL A 1 95 ? 1.011 -8.728 -9.057 1.00 95.62 95 VAL A N 1
ATOM 761 C CA . VAL A 1 95 ? 0.550 -7.533 -8.338 1.00 95.62 95 VAL A CA 1
ATOM 762 C C . VAL A 1 95 ? -0.849 -7.153 -8.792 1.00 95.62 95 VAL A C 1
ATOM 764 O O . VAL A 1 95 ? -1.207 -7.366 -9.952 1.00 95.62 95 VAL A O 1
ATOM 767 N N . LYS A 1 96 ? -1.633 -6.554 -7.896 1.00 94.25 96 LYS A N 1
ATOM 768 C CA . LYS A 1 96 ? -2.957 -6.012 -8.209 1.00 94.25 96 LYS A CA 1
ATOM 769 C C . LYS A 1 96 ? -2.922 -4.493 -8.260 1.00 94.25 96 LYS A C 1
ATOM 771 O O . LYS A 1 96 ? -2.493 -3.840 -7.314 1.00 94.25 96 LYS A O 1
ATOM 776 N N . ILE A 1 97 ? -3.445 -3.923 -9.341 1.00 92.88 97 ILE A N 1
ATOM 777 C CA . ILE A 1 97 ? -3.659 -2.476 -9.479 1.00 92.88 97 ILE A CA 1
ATOM 778 C C . ILE A 1 97 ? -5.118 -2.271 -9.880 1.00 92.88 97 ILE A C 1
ATOM 780 O O . ILE A 1 97 ? -5.579 -2.837 -10.870 1.00 92.88 97 ILE A O 1
ATOM 784 N N . ASN A 1 98 ? -5.875 -1.510 -9.085 1.00 84.75 98 ASN A N 1
ATOM 785 C CA . ASN A 1 98 ? -7.328 -1.334 -9.251 1.00 84.75 98 ASN A CA 1
ATOM 786 C C . ASN A 1 98 ? -8.106 -2.663 -9.426 1.00 84.75 98 ASN A C 1
ATOM 788 O O . ASN A 1 98 ? -9.084 -2.720 -10.169 1.00 84.75 98 ASN A O 1
ATOM 792 N N . GLY A 1 99 ? -7.664 -3.737 -8.761 1.00 79.88 99 GLY A N 1
ATOM 793 C CA . GLY A 1 99 ? -8.311 -5.055 -8.802 1.00 79.88 99 GLY A CA 1
ATOM 794 C C . GLY A 1 99 ? -7.944 -5.948 -9.994 1.00 79.88 99 GLY A C 1
ATOM 795 O O . GLY A 1 99 ? -8.460 -7.060 -10.076 1.00 79.88 99 GLY A O 1
ATOM 796 N N . TYR A 1 100 ? -7.055 -5.506 -10.888 1.00 84.69 100 TYR A N 1
ATOM 797 C CA . TYR A 1 100 ? -6.537 -6.314 -11.997 1.00 84.69 100 TYR A CA 1
ATOM 798 C C . TYR A 1 100 ? -5.153 -6.869 -11.670 1.00 84.69 100 TYR A C 1
ATOM 800 O O . TYR A 1 100 ? -4.312 -6.129 -11.165 1.00 84.69 100 TYR A O 1
ATOM 808 N N . ASP A 1 101 ? -4.932 -8.146 -11.983 1.00 92.81 101 ASP A N 1
ATOM 809 C CA . ASP A 1 101 ? -3.655 -8.842 -11.800 1.00 92.81 101 ASP A CA 1
ATOM 810 C C . ASP A 1 101 ? -2.696 -8.583 -12.971 1.00 92.81 101 ASP A C 1
ATOM 812 O O . ASP A 1 101 ? -3.088 -8.700 -14.135 1.00 92.81 101 ASP A O 1
ATOM 816 N N . PHE A 1 102 ? -1.434 -8.289 -12.657 1.00 95.19 102 PHE A N 1
ATOM 817 C CA . PHE A 1 102 ? -0.357 -8.072 -13.627 1.00 95.19 102 PHE A CA 1
ATOM 818 C C . PHE A 1 102 ? 0.932 -8.776 -13.198 1.00 95.19 102 PHE A C 1
ATOM 820 O O . PHE A 1 102 ? 1.194 -8.926 -12.002 1.00 95.19 102 PHE A O 1
ATOM 827 N N . ASP A 1 103 ? 1.747 -9.180 -14.176 1.00 95.44 103 ASP A N 1
ATOM 828 C CA . ASP A 1 103 ? 3.090 -9.711 -13.927 1.00 95.44 103 ASP A CA 1
ATOM 829 C C . ASP A 1 103 ? 4.075 -8.564 -13.674 1.00 95.44 103 ASP A C 1
ATOM 831 O O . ASP A 1 103 ? 4.227 -7.660 -14.503 1.00 95.44 103 ASP A O 1
ATOM 835 N N . ALA A 1 104 ? 4.740 -8.587 -12.522 1.00 96.31 104 ALA A N 1
ATOM 836 C CA . ALA A 1 104 ? 5.629 -7.523 -12.099 1.00 96.31 104 ALA A CA 1
ATOM 837 C C . ALA A 1 104 ? 7.044 -8.022 -11.840 1.00 96.31 104 ALA A C 1
ATOM 839 O O . ALA A 1 104 ? 7.238 -9.025 -11.158 1.00 96.31 104 ALA A O 1
ATOM 840 N N . LEU A 1 105 ? 8.036 -7.270 -12.312 1.00 95.31 105 LEU A N 1
ATOM 841 C CA . LEU A 1 105 ? 9.427 -7.436 -11.911 1.00 95.31 105 LEU A CA 1
ATOM 842 C C . LEU A 1 105 ? 9.698 -6.626 -10.647 1.00 95.31 105 LEU A C 1
ATOM 844 O O . LEU A 1 105 ? 9.428 -5.425 -10.613 1.00 95.31 105 LEU A O 1
ATOM 848 N N . ILE A 1 106 ? 10.282 -7.264 -9.640 1.00 93.81 106 ILE A N 1
ATOM 849 C CA . ILE A 1 106 ? 10.866 -6.579 -8.491 1.00 93.81 106 ILE A CA 1
ATOM 850 C C . ILE A 1 106 ? 12.260 -6.088 -8.888 1.00 93.81 106 ILE A C 1
ATOM 852 O O . ILE A 1 106 ? 13.175 -6.892 -9.057 1.00 93.81 106 ILE A O 1
ATOM 856 N N . ASP A 1 107 ? 12.418 -4.775 -9.053 1.00 92.50 107 ASP A N 1
ATOM 857 C CA . ASP A 1 107 ? 13.636 -4.177 -9.600 1.00 92.50 107 ASP A CA 1
ATOM 858 C C . ASP A 1 107 ? 14.235 -3.149 -8.631 1.00 92.50 107 ASP A C 1
ATOM 860 O O . ASP A 1 107 ? 13.811 -1.994 -8.542 1.00 92.50 107 ASP A O 1
ATOM 864 N N . THR A 1 108 ? 15.273 -3.568 -7.906 1.00 90.00 108 THR A N 1
ATOM 865 C CA . THR A 1 108 ? 16.036 -2.694 -7.002 1.00 90.00 108 THR A CA 1
ATOM 866 C C . THR A 1 108 ? 16.872 -1.649 -7.747 1.00 90.00 108 THR A C 1
ATOM 868 O O . THR A 1 108 ? 17.295 -0.667 -7.135 1.00 90.00 108 THR A O 1
ATOM 871 N N . GLY A 1 109 ? 17.098 -1.833 -9.053 1.00 90.62 109 GLY A N 1
ATOM 872 C CA . GLY A 1 109 ? 17.792 -0.895 -9.931 1.00 90.62 109 GLY A CA 1
ATOM 873 C C . GLY A 1 109 ? 16.892 0.210 -10.489 1.00 90.62 109 GLY A C 1
ATOM 874 O O . GLY A 1 109 ? 17.406 1.210 -10.993 1.00 90.62 109 GLY A O 1
ATOM 875 N N . SER A 1 110 ? 15.568 0.079 -10.368 1.00 92.88 110 SER A N 1
ATOM 876 C CA . SER A 1 110 ? 14.626 1.122 -10.773 1.00 92.88 110 SER A CA 1
ATOM 877 C C . SER A 1 110 ? 14.258 2.018 -9.593 1.00 92.88 110 SER A C 1
ATOM 879 O O . SER A 1 110 ? 13.732 1.566 -8.580 1.00 92.88 110 SER A O 1
ATOM 881 N N . THR A 1 111 ? 14.472 3.328 -9.713 1.00 93.19 111 THR A N 1
ATOM 882 C CA . THR A 1 111 ? 14.081 4.281 -8.656 1.00 93.19 111 THR A CA 1
ATOM 883 C C . THR A 1 111 ? 12.563 4.429 -8.530 1.00 93.19 111 THR A C 1
ATOM 885 O O . THR A 1 111 ? 12.079 4.750 -7.447 1.00 93.19 111 THR A O 1
ATOM 888 N N . ILE A 1 112 ? 11.823 4.202 -9.617 1.00 95.06 112 ILE A N 1
ATOM 889 C CA . ILE A 1 112 ? 10.382 4.454 -9.713 1.00 95.06 112 ILE A CA 1
ATOM 890 C C . ILE A 1 112 ? 9.626 3.247 -10.265 1.00 95.06 112 ILE A C 1
ATOM 892 O O . ILE A 1 112 ? 10.199 2.406 -10.964 1.00 95.06 112 ILE A O 1
ATOM 896 N N . THR A 1 113 ? 8.320 3.214 -10.019 1.00 97.69 113 THR A N 1
ATOM 897 C CA . THR A 1 113 ? 7.442 2.178 -10.552 1.00 97.69 113 THR A CA 1
ATOM 898 C C . THR A 1 113 ? 6.925 2.524 -11.950 1.00 97.69 113 THR A C 1
ATOM 900 O O . THR A 1 113 ? 6.363 3.601 -12.182 1.00 97.69 113 THR A O 1
ATOM 903 N N . LEU A 1 114 ? 7.104 1.596 -12.894 1.00 97.69 114 LEU A N 1
ATOM 904 C CA . LEU A 1 114 ? 6.743 1.751 -14.307 1.00 97.69 114 LEU A CA 1
ATOM 905 C C . LEU A 1 114 ? 5.660 0.751 -14.710 1.00 97.69 114 LEU A C 1
ATOM 907 O O . LEU A 1 114 ? 5.693 -0.403 -14.289 1.00 97.69 114 LEU A O 1
ATOM 911 N N . ILE A 1 115 ? 4.749 1.165 -15.590 1.00 98.12 115 ILE A N 1
ATOM 912 C CA . ILE A 1 115 ? 3.810 0.261 -16.263 1.00 98.12 115 ILE A CA 1
ATOM 913 C C . ILE A 1 115 ? 3.812 0.475 -17.769 1.00 98.12 115 ILE A C 1
ATOM 915 O O . ILE A 1 115 ? 4.017 1.585 -18.269 1.00 98.12 115 ILE A O 1
ATOM 919 N N . ARG A 1 116 ? 3.493 -0.586 -18.504 1.00 96.94 116 ARG A N 1
ATOM 920 C CA . ARG A 1 116 ? 3.246 -0.498 -19.944 1.00 96.94 116 ARG A CA 1
ATOM 921 C C . ARG A 1 116 ? 1.985 0.311 -20.247 1.00 96.94 116 ARG A C 1
ATOM 923 O O . ARG A 1 116 ? 0.991 0.251 -19.522 1.00 96.94 116 ARG A O 1
ATOM 930 N N . GLU A 1 117 ? 1.967 1.001 -21.382 1.00 93.38 117 GLU A N 1
ATOM 931 C CA . GLU A 1 117 ? 0.765 1.681 -21.875 1.00 93.38 117 GLU A CA 1
ATOM 932 C C . GLU A 1 117 ? -0.423 0.717 -22.034 1.00 93.38 117 GLU A C 1
ATOM 934 O O . GLU A 1 117 ? -1.562 1.085 -21.759 1.00 93.38 117 GLU A O 1
ATOM 939 N N . SER A 1 118 ? -0.186 -0.544 -22.412 1.00 87.50 118 SER A N 1
ATOM 940 C CA . SER A 1 118 ? -1.243 -1.564 -22.447 1.00 87.50 118 SER A CA 1
ATOM 941 C C . SER A 1 118 ? -1.893 -1.797 -21.080 1.00 87.50 118 SER A C 1
ATOM 943 O O . SER A 1 118 ? -3.110 -1.960 -21.013 1.00 87.50 118 SER A O 1
ATOM 945 N N . VAL A 1 119 ? -1.113 -1.762 -19.996 1.00 92.06 119 VAL A N 1
ATOM 946 C CA . VAL A 1 119 ? -1.618 -1.873 -18.617 1.00 92.06 119 VAL A CA 1
ATOM 947 C C . VAL A 1 119 ? -2.437 -0.637 -18.261 1.00 92.06 119 VAL A C 1
ATOM 949 O O . VAL A 1 119 ? -3.564 -0.767 -17.795 1.00 92.06 119 VAL A O 1
ATOM 952 N N . HIS A 1 120 ? -1.943 0.565 -18.574 1.00 95.56 120 HIS A N 1
ATOM 953 C CA . HIS A 1 120 ? -2.703 1.812 -18.392 1.00 95.56 120 HIS A CA 1
ATOM 954 C C . HIS A 1 120 ? -4.066 1.778 -19.102 1.00 95.56 120 HIS A C 1
ATOM 956 O O . HIS A 1 120 ? -5.070 2.224 -18.545 1.00 95.56 120 HIS A O 1
ATOM 962 N N . GLN A 1 121 ? -4.133 1.182 -20.297 1.00 84.44 121 GLN A N 1
ATOM 963 C CA . GLN A 1 121 ? -5.388 0.985 -21.025 1.00 84.44 121 GLN A CA 1
ATOM 964 C C . GLN A 1 121 ? -6.341 0.012 -20.314 1.00 84.44 121 GLN A C 1
ATOM 966 O O . GLN A 1 121 ? -7.538 0.292 -20.260 1.00 84.44 121 GLN A O 1
ATOM 971 N N . ILE A 1 122 ? -5.829 -1.088 -19.750 1.00 83.69 122 ILE A N 1
ATOM 972 C CA . ILE A 1 122 ? -6.620 -2.050 -18.958 1.00 83.69 122 ILE A CA 1
ATOM 973 C C . ILE A 1 122 ? -7.178 -1.383 -17.696 1.00 83.69 122 ILE A C 1
ATOM 975 O O . ILE A 1 122 ? -8.344 -1.578 -17.364 1.00 83.69 122 ILE A O 1
ATOM 979 N N . LEU A 1 123 ? -6.385 -0.525 -17.051 1.00 82.12 123 LEU A N 1
ATOM 980 C CA . LEU A 1 123 ? -6.780 0.244 -15.867 1.00 82.12 123 LEU A CA 1
ATOM 981 C C . LEU A 1 123 ? -7.828 1.339 -16.147 1.00 82.12 123 LEU A C 1
ATOM 983 O O . LEU A 1 123 ? -8.185 2.084 -15.237 1.00 82.12 123 LEU A O 1
ATOM 987 N N . GLY A 1 124 ? -8.319 1.462 -17.384 1.00 81.19 124 GLY A N 1
ATOM 988 C CA . GLY A 1 124 ? -9.322 2.459 -17.762 1.00 81.19 124 GLY A CA 1
ATOM 989 C C . GLY A 1 124 ? -8.741 3.831 -18.104 1.00 81.19 124 GLY A C 1
ATOM 990 O O . GLY A 1 124 ? -9.478 4.811 -18.126 1.00 81.19 124 GLY A O 1
ATOM 991 N N . ARG A 1 125 ? -7.436 3.905 -18.400 1.00 85.88 125 ARG A N 1
ATOM 992 C CA . ARG A 1 125 ? -6.711 5.131 -18.765 1.00 85.88 125 ARG A CA 1
ATOM 993 C C . ARG A 1 125 ? -6.866 6.262 -17.737 1.00 85.88 125 ARG A C 1
ATOM 995 O O . ARG A 1 125 ? -7.353 7.337 -18.096 1.00 85.88 125 ARG A O 1
ATOM 1002 N N . PRO A 1 126 ? -6.449 6.057 -16.474 1.00 86.50 126 PRO A N 1
ATOM 1003 C CA . PRO A 1 126 ? -6.463 7.126 -15.479 1.00 86.50 126 PRO A CA 1
ATOM 1004 C C . PRO A 1 126 ? -5.730 8.374 -15.991 1.00 86.50 126 PRO A C 1
ATOM 1006 O O . PRO A 1 126 ? -4.725 8.266 -16.703 1.00 86.50 126 PRO A O 1
ATOM 1009 N N . THR A 1 127 ? -6.240 9.556 -15.636 1.00 92.50 127 THR A N 1
ATOM 1010 C CA . THR A 1 127 ? -5.668 10.840 -16.059 1.00 92.50 127 THR A CA 1
ATOM 1011 C C . THR A 1 127 ? -4.207 10.938 -15.638 1.00 92.50 127 THR A C 1
ATOM 1013 O O . THR A 1 127 ? -3.877 10.730 -14.471 1.00 92.50 127 THR A O 1
ATOM 1016 N N . LEU A 1 128 ? -3.344 11.269 -16.597 1.00 95.56 128 LEU A N 1
ATOM 1017 C CA . LEU A 1 128 ? -1.911 11.379 -16.372 1.00 95.56 128 LEU A CA 1
ATOM 1018 C C . LEU A 1 128 ? -1.518 12.811 -16.013 1.00 95.56 128 LEU A C 1
ATOM 1020 O O . LEU A 1 128 ? -1.857 13.765 -16.715 1.00 95.56 128 LEU A O 1
ATOM 1024 N N . ASN A 1 129 ? -0.742 12.938 -14.946 1.00 93.00 129 ASN A N 1
ATOM 1025 C CA . ASN A 1 129 ? -0.011 14.140 -14.603 1.00 93.00 129 ASN A CA 1
ATOM 1026 C C . ASN A 1 129 ? 1.215 14.263 -15.522 1.00 93.00 129 ASN A C 1
ATOM 1028 O O . ASN A 1 129 ? 1.947 13.280 -15.700 1.00 93.00 129 ASN A O 1
ATOM 1032 N N . PRO A 1 130 ? 1.478 15.451 -16.094 1.00 90.12 130 PRO A N 1
ATOM 1033 C CA . PRO A 1 130 ? 2.709 15.706 -16.827 1.00 90.12 130 PRO A CA 1
ATOM 1034 C C . PRO A 1 130 ? 3.928 15.502 -15.929 1.00 90.12 130 PRO A C 1
ATOM 1036 O O . PRO A 1 130 ? 3.940 15.931 -14.774 1.00 90.12 130 PRO A O 1
ATOM 1039 N N . THR A 1 131 ? 4.983 14.899 -16.471 1.00 80.19 131 THR A N 1
ATOM 1040 C CA . THR A 1 131 ? 6.229 14.671 -15.735 1.00 80.19 131 THR A CA 1
ATOM 1041 C C . THR A 1 131 ? 7.395 15.278 -16.504 1.00 80.19 131 THR A C 1
ATOM 1043 O O . THR A 1 131 ? 7.394 15.304 -17.732 1.00 80.19 131 THR A O 1
ATOM 1046 N N . LYS A 1 132 ? 8.386 15.800 -15.777 1.00 76.44 132 LYS A N 1
ATOM 1047 C CA . LYS A 1 132 ? 9.647 16.309 -16.345 1.00 76.44 132 LYS A CA 1
ATOM 1048 C C . LYS A 1 132 ? 10.811 15.352 -16.080 1.00 76.44 132 LYS A C 1
ATOM 1050 O O . LYS A 1 132 ? 11.961 15.777 -16.052 1.00 76.44 132 LYS A O 1
ATOM 1055 N N . ILE A 1 133 ? 10.505 14.091 -15.783 1.00 78.56 133 ILE A N 1
ATOM 1056 C CA . ILE A 1 133 ? 11.526 13.113 -15.428 1.00 78.56 133 ILE A CA 1
ATOM 1057 C C . ILE A 1 133 ? 12.121 12.503 -16.698 1.00 78.56 133 ILE A C 1
ATOM 1059 O O . ILE A 1 133 ? 11.393 12.043 -17.575 1.00 78.56 133 ILE A O 1
ATOM 1063 N N . ASN A 1 134 ? 13.449 12.486 -16.775 1.00 79.06 134 ASN A N 1
ATOM 1064 C CA . ASN A 1 134 ? 14.180 11.780 -17.820 1.00 79.06 134 ASN A CA 1
ATOM 1065 C C . ASN A 1 134 ? 14.704 10.486 -17.214 1.00 79.06 134 ASN A C 1
ATOM 1067 O O . ASN A 1 134 ? 15.537 10.513 -16.307 1.00 79.06 134 ASN A O 1
ATOM 1071 N N . LEU A 1 135 ? 14.179 9.361 -17.684 1.00 85.12 135 LEU A N 1
ATOM 1072 C CA . LEU A 1 135 ? 14.600 8.047 -17.228 1.00 85.12 135 LEU A CA 1
ATOM 1073 C C . LEU A 1 135 ? 15.693 7.523 -18.143 1.00 85.12 135 LEU A C 1
ATOM 1075 O O . LEU A 1 135 ? 15.613 7.662 -19.362 1.00 85.12 135 LEU A O 1
ATOM 1079 N N . THR A 1 136 ? 16.699 6.894 -17.556 1.00 85.62 136 THR A N 1
ATOM 1080 C CA . THR A 1 136 ? 17.792 6.268 -18.291 1.00 85.62 136 THR A CA 1
ATOM 1081 C C . THR A 1 136 ? 17.862 4.795 -17.935 1.00 85.62 136 THR A C 1
ATOM 1083 O O . THR A 1 136 ? 17.893 4.424 -16.764 1.00 85.62 136 THR A O 1
ATOM 1086 N N . SER A 1 137 ? 17.869 3.943 -18.957 1.00 79.56 137 SER A N 1
ATOM 1087 C CA . SER A 1 137 ? 18.047 2.506 -18.778 1.00 79.56 137 SER A CA 1
ATOM 1088 C C . SER A 1 137 ? 19.521 2.151 -18.585 1.00 79.56 137 SER A C 1
ATOM 1090 O O . SER A 1 137 ? 20.434 2.936 -18.880 1.00 79.56 137 SER A O 1
ATOM 1092 N N . PHE A 1 138 ? 19.765 0.895 -18.209 1.00 71.25 138 PHE A N 1
ATOM 1093 C CA . PHE A 1 138 ? 21.062 0.270 -18.441 1.00 71.25 138 PHE A CA 1
ATOM 1094 C C . PHE A 1 138 ? 21.433 0.409 -19.931 1.00 71.25 138 PHE A C 1
ATOM 1096 O O . PHE A 1 138 ? 20.597 0.187 -20.808 1.00 71.25 138 PHE A O 1
ATOM 1103 N N . GLY A 1 139 ? 22.648 0.881 -20.224 1.00 74.38 139 GLY A N 1
ATOM 1104 C CA . GLY A 1 139 ? 23.065 1.245 -21.587 1.00 74.38 139 GLY A CA 1
ATOM 1105 C C . GLY A 1 139 ? 22.800 2.703 -21.996 1.00 74.38 139 GLY A C 1
ATOM 1106 O O . GLY A 1 139 ? 23.024 3.045 -23.154 1.00 74.38 139 GLY A O 1
ATOM 1107 N N . LYS A 1 140 ? 22.376 3.574 -21.063 1.00 75.56 140 LYS A N 1
ATOM 1108 C CA . LYS A 1 140 ? 22.179 5.030 -21.263 1.00 75.56 140 LYS A CA 1
ATOM 1109 C C . LYS A 1 140 ? 21.102 5.400 -22.293 1.00 75.56 140 LYS A C 1
ATOM 1111 O O . LYS A 1 140 ? 21.105 6.521 -22.799 1.00 75.56 140 LYS A O 1
ATOM 1116 N N . SER A 1 141 ? 20.180 4.488 -22.594 1.00 79.50 141 SER A N 1
ATOM 1117 C CA . SER A 1 141 ? 19.048 4.798 -23.469 1.00 79.50 141 SER A CA 1
ATOM 1118 C C . SER A 1 141 ? 17.996 5.589 -22.694 1.00 79.50 141 SER A C 1
ATOM 1120 O O . SER A 1 141 ? 17.704 5.281 -21.538 1.00 79.50 141 SER A O 1
ATOM 1122 N N . GLU A 1 142 ? 17.444 6.627 -23.318 1.00 85.00 142 GLU A N 1
ATOM 1123 C CA . GLU A 1 142 ? 16.413 7.469 -22.712 1.00 85.00 142 GLU A CA 1
ATOM 1124 C C . GLU A 1 142 ? 15.041 6.785 -22.807 1.00 85.00 142 GLU A C 1
ATOM 1126 O O . GLU A 1 142 ? 14.580 6.429 -23.894 1.00 85.00 142 GLU A O 1
ATOM 1131 N N . ILE A 1 143 ? 14.366 6.639 -21.667 1.00 85.56 143 ILE A N 1
ATOM 1132 C CA . ILE A 1 143 ? 12.996 6.139 -21.581 1.00 85.56 143 ILE A CA 1
ATOM 1133 C C . ILE A 1 143 ? 12.062 7.337 -21.401 1.00 85.56 143 ILE A C 1
ATOM 1135 O O . ILE A 1 143 ? 12.096 8.040 -20.389 1.00 85.56 143 ILE A O 1
ATOM 1139 N N . LYS A 1 144 ? 11.179 7.549 -22.380 1.00 87.00 144 LYS A N 1
ATOM 1140 C CA . LYS A 1 144 ? 10.136 8.579 -22.312 1.00 87.00 144 LYS A CA 1
ATOM 1141 C C . LYS A 1 144 ? 8.876 8.024 -21.659 1.00 87.00 144 LYS A C 1
ATOM 1143 O O . LYS A 1 144 ? 8.390 6.958 -22.042 1.00 87.00 144 LYS A O 1
ATOM 1148 N N . THR A 1 145 ? 8.330 8.780 -20.710 1.00 91.81 145 THR A N 1
ATOM 1149 C CA . THR A 1 145 ? 7.039 8.482 -20.082 1.00 91.81 145 THR A CA 1
ATOM 1150 C C . THR A 1 145 ? 5.923 9.290 -20.745 1.00 91.81 145 THR A C 1
ATOM 1152 O O . THR A 1 145 ? 6.142 10.412 -21.202 1.00 91.81 145 THR A O 1
ATOM 1155 N N . PHE A 1 146 ? 4.711 8.738 -20.796 1.00 92.44 146 PHE A N 1
ATOM 1156 C CA . PHE A 1 146 ? 3.511 9.486 -21.195 1.00 92.44 146 PHE A CA 1
ATOM 1157 C C . PHE A 1 146 ? 2.994 10.396 -20.073 1.00 92.44 146 PHE A C 1
ATOM 1159 O O . PHE A 1 146 ? 2.261 11.349 -20.328 1.00 92.44 146 PHE A O 1
ATOM 1166 N N . GLY A 1 147 ? 3.369 10.094 -18.831 1.00 94.75 147 GLY A N 1
ATOM 1167 C CA . GLY A 1 147 ? 2.974 10.807 -17.626 1.00 94.75 147 GLY A CA 1
ATOM 1168 C C . GLY A 1 147 ? 2.922 9.862 -16.425 1.00 94.75 147 GLY A C 1
ATOM 1169 O O . GLY A 1 147 ? 3.309 8.694 -16.540 1.00 94.75 147 GLY A O 1
ATOM 1170 N N . SER A 1 148 ? 2.431 10.353 -15.288 1.00 96.62 148 SER A N 1
ATOM 1171 C CA . SER A 1 148 ? 2.240 9.544 -14.079 1.00 96.62 148 SER A CA 1
ATOM 1172 C C . SER A 1 148 ? 0.851 9.685 -13.473 1.00 96.62 148 SER A C 1
ATOM 1174 O O . SER A 1 148 ? 0.156 10.669 -13.702 1.00 96.62 148 SER A O 1
ATOM 1176 N N . PHE A 1 149 ? 0.437 8.714 -12.671 1.00 96.44 149 PHE A N 1
ATOM 1177 C CA . PHE A 1 149 ? -0.772 8.803 -11.857 1.00 96.44 149 PHE A CA 1
ATOM 1178 C C . PHE A 1 149 ? -0.541 8.118 -10.514 1.00 96.44 149 PHE A C 1
ATOM 1180 O O . PHE A 1 149 ? 0.218 7.157 -10.421 1.00 96.44 149 PHE A O 1
ATOM 1187 N N . LYS A 1 150 ? -1.212 8.597 -9.468 1.00 95.00 150 LYS A N 1
ATOM 1188 C CA . LYS A 1 150 ? -1.134 7.989 -8.141 1.00 95.00 150 LYS A CA 1
ATOM 1189 C C . LYS A 1 150 ? -2.115 6.828 -8.036 1.00 95.00 150 LYS A C 1
ATOM 1191 O O . LYS A 1 150 ? -3.285 6.983 -8.386 1.00 95.00 150 LYS A O 1
ATOM 1196 N N . SER A 1 151 ? -1.658 5.680 -7.550 1.00 94.69 151 SER A N 1
ATOM 1197 C CA . SER A 1 151 ? -2.513 4.515 -7.312 1.00 94.69 151 SER A CA 1
ATOM 1198 C C . SER A 1 151 ? -1.935 3.617 -6.220 1.00 94.69 151 SER A C 1
ATOM 1200 O O . SER A 1 151 ? -0.813 3.820 -5.752 1.00 94.69 151 SER A O 1
ATOM 1202 N N . THR A 1 152 ? -2.733 2.641 -5.802 1.00 93.25 152 THR A N 1
ATOM 1203 C CA . THR A 1 152 ? -2.338 1.615 -4.841 1.00 93.25 152 THR A CA 1
ATOM 1204 C C . THR A 1 152 ? -1.983 0.341 -5.592 1.00 93.25 152 THR A C 1
ATOM 1206 O O . THR A 1 152 ? -2.766 -0.135 -6.416 1.00 93.25 152 THR A O 1
ATOM 1209 N N . ILE A 1 153 ? -0.809 -0.203 -5.284 1.00 96.19 153 ILE A N 1
ATOM 1210 C CA . ILE A 1 153 ? -0.338 -1.501 -5.751 1.00 96.19 153 ILE A CA 1
ATOM 1211 C C . ILE A 1 153 ? -0.449 -2.475 -4.587 1.00 96.19 153 ILE A C 1
ATOM 1213 O O . ILE A 1 153 ? 0.160 -2.278 -3.535 1.00 96.19 153 ILE A O 1
ATOM 1217 N N . ASP A 1 154 ? -1.233 -3.518 -4.791 1.00 93.94 154 ASP A N 1
ATOM 1218 C CA . ASP A 1 154 ? -1.398 -4.612 -3.851 1.00 93.94 154 ASP A CA 1
ATOM 1219 C C . ASP A 1 154 ? -0.400 -5.721 -4.242 1.00 93.94 154 ASP A C 1
ATOM 1221 O O . ASP A 1 154 ? -0.424 -6.221 -5.371 1.00 93.94 154 ASP A O 1
ATOM 1225 N N . ILE A 1 155 ? 0.494 -6.091 -3.323 1.00 91.06 155 ILE A N 1
ATOM 1226 C CA . ILE A 1 155 ? 1.466 -7.182 -3.486 1.00 91.06 155 ILE A CA 1
ATOM 1227 C C . ILE A 1 155 ? 1.269 -8.123 -2.303 1.00 91.06 155 ILE A C 1
ATOM 1229 O O . ILE A 1 155 ? 1.508 -7.732 -1.158 1.00 91.06 155 ILE A O 1
ATOM 1233 N N . GLU A 1 156 ? 0.813 -9.346 -2.579 1.00 85.19 156 GLU A N 1
ATOM 1234 C CA . GLU A 1 156 ? 0.371 -10.289 -1.541 1.00 85.19 156 GLU A CA 1
ATOM 1235 C C . GLU A 1 156 ? -0.715 -9.632 -0.657 1.00 85.19 156 GLU A C 1
ATOM 1237 O O . GLU A 1 156 ? -1.712 -9.145 -1.193 1.00 85.19 156 GLU A O 1
ATOM 1242 N N . ASP A 1 157 ? -0.524 -9.570 0.664 1.00 80.75 157 ASP A N 1
ATOM 1243 C CA . ASP A 1 157 ? -1.460 -8.936 1.609 1.00 80.75 157 ASP A CA 1
ATOM 1244 C C . ASP A 1 157 ? -1.142 -7.453 1.896 1.00 80.75 157 ASP A C 1
ATOM 1246 O O . ASP A 1 157 ? -1.805 -6.804 2.712 1.00 80.75 157 ASP A O 1
ATOM 1250 N N . ASN A 1 158 ? -0.123 -6.891 1.239 1.00 84.38 158 ASN A N 1
ATOM 1251 C CA . ASN A 1 158 ? 0.365 -5.539 1.494 1.00 84.38 158 ASN A CA 1
ATOM 1252 C C . ASN A 1 158 ? -0.096 -4.556 0.414 1.00 84.38 158 ASN A C 1
ATOM 1254 O O . ASN A 1 158 ? -0.174 -4.895 -0.765 1.00 84.38 158 ASN A O 1
ATOM 1258 N N . LYS A 1 159 ? -0.360 -3.308 0.819 1.00 90.38 159 LYS A N 1
ATOM 1259 C CA . LYS A 1 159 ? -0.821 -2.232 -0.068 1.00 90.38 159 LYS A CA 1
ATOM 1260 C C . LYS A 1 159 ? 0.149 -1.062 -0.057 1.00 90.38 159 LYS A C 1
ATOM 1262 O O . LYS A 1 159 ? 0.417 -0.497 1.002 1.00 90.38 159 LYS A O 1
ATOM 1267 N N . PHE A 1 160 ? 0.605 -0.656 -1.235 1.00 92.12 160 PHE A N 1
ATOM 1268 C CA . PHE A 1 160 ? 1.595 0.403 -1.409 1.00 92.12 160 PHE A CA 1
ATOM 1269 C C . PHE A 1 160 ? 1.033 1.514 -2.283 1.00 92.12 160 PHE A C 1
ATOM 1271 O O . PHE A 1 160 ? 0.731 1.302 -3.455 1.00 92.12 160 PHE A O 1
ATOM 1278 N N . MET A 1 161 ? 0.887 2.712 -1.723 1.00 93.06 161 MET A N 1
ATOM 1279 C CA . MET A 1 161 ? 0.494 3.881 -2.504 1.00 93.06 161 MET A CA 1
ATOM 1280 C C . MET A 1 161 ? 1.745 4.497 -3.135 1.00 93.06 161 MET A C 1
ATOM 1282 O O . MET A 1 161 ? 2.682 4.857 -2.421 1.00 93.06 161 MET A O 1
ATOM 1286 N N . THR A 1 162 ? 1.762 4.636 -4.459 1.00 95.44 162 THR A N 1
ATOM 1287 C CA . THR A 1 162 ? 2.887 5.235 -5.191 1.00 95.44 162 THR A CA 1
ATOM 1288 C C . THR A 1 162 ? 2.420 6.005 -6.427 1.00 95.44 162 THR A C 1
ATOM 1290 O O . THR A 1 162 ? 1.273 5.881 -6.867 1.00 95.44 162 THR A O 1
ATOM 1293 N N . ASP A 1 163 ? 3.310 6.826 -6.977 1.00 96.12 163 ASP A N 1
ATOM 1294 C CA . ASP A 1 163 ? 3.155 7.420 -8.300 1.00 96.12 163 ASP A CA 1
ATOM 1295 C C . ASP A 1 163 ? 3.654 6.423 -9.359 1.00 96.12 163 ASP A C 1
ATOM 1297 O O . ASP A 1 163 ? 4.808 6.003 -9.352 1.00 96.12 163 ASP A O 1
ATOM 1301 N N . ILE A 1 164 ? 2.766 6.034 -10.273 1.00 97.88 164 ILE A N 1
ATOM 1302 C CA . ILE A 1 164 ? 3.012 5.047 -11.325 1.00 97.88 164 ILE A CA 1
ATOM 1303 C C . ILE A 1 164 ? 3.229 5.768 -12.651 1.00 97.88 164 ILE A C 1
ATOM 1305 O O . ILE A 1 164 ? 2.386 6.564 -13.071 1.00 97.88 164 ILE A O 1
ATOM 1309 N N . TYR A 1 165 ? 4.328 5.464 -13.339 1.00 97.62 165 TYR A N 1
ATOM 1310 C CA . TYR A 1 165 ? 4.699 6.110 -14.598 1.00 97.62 165 TYR A CA 1
ATOM 1311 C C . TYR A 1 165 ? 4.433 5.201 -15.794 1.00 97.62 165 TYR A C 1
ATOM 1313 O O . TYR A 1 165 ? 4.786 4.024 -15.795 1.00 97.62 165 TYR A O 1
ATOM 1321 N N . VAL A 1 166 ? 3.823 5.756 -16.840 1.00 96.31 166 VAL A N 1
ATOM 1322 C CA . VAL A 1 166 ? 3.429 4.982 -18.024 1.00 96.31 166 VAL A CA 1
ATOM 1323 C C . VAL A 1 166 ? 4.483 5.108 -19.115 1.00 96.31 166 VAL A C 1
ATOM 1325 O O . VAL A 1 166 ? 4.828 6.222 -19.512 1.00 96.31 166 VAL A O 1
ATOM 1328 N N . ILE A 1 167 ? 4.957 3.977 -19.635 1.00 94.44 167 ILE A N 1
ATOM 1329 C CA . ILE A 1 167 ? 5.964 3.901 -20.701 1.00 94.44 167 ILE A CA 1
ATOM 1330 C C . ILE A 1 167 ? 5.426 3.176 -21.936 1.00 94.44 167 ILE A C 1
ATOM 1332 O O . ILE A 1 167 ? 4.450 2.424 -21.878 1.00 94.44 167 ILE A O 1
ATOM 1336 N N . ASN A 1 168 ? 6.074 3.396 -23.081 1.00 90.12 168 ASN A N 1
ATOM 1337 C CA . ASN A 1 168 ? 5.712 2.716 -24.322 1.00 90.12 168 ASN A CA 1
ATOM 1338 C C . ASN A 1 168 ? 5.911 1.193 -24.201 1.00 90.12 168 ASN A C 1
ATOM 1340 O O . ASN A 1 168 ? 6.891 0.724 -23.625 1.00 90.12 168 ASN A O 1
ATOM 1344 N N . ASN A 1 169 ? 5.011 0.417 -24.810 1.00 85.88 169 ASN A N 1
ATOM 1345 C CA . ASN A 1 169 ? 5.070 -1.047 -24.841 1.00 85.88 169 ASN A CA 1
ATOM 1346 C C . ASN A 1 169 ? 6.369 -1.621 -25.430 1.00 85.88 169 ASN A C 1
ATOM 1348 O O . ASN A 1 169 ? 6.632 -2.799 -25.207 1.00 85.88 169 ASN A O 1
ATOM 1352 N N . SER A 1 170 ? 7.139 -0.840 -26.195 1.00 84.50 170 SER A N 1
ATOM 1353 C CA . SER A 1 170 ? 8.432 -1.247 -26.755 1.00 84.50 170 SER A CA 1
ATOM 1354 C C . SER A 1 170 ? 9.588 -1.209 -25.750 1.00 84.50 170 SER A C 1
ATOM 1356 O O . SER A 1 170 ? 10.653 -1.730 -26.053 1.00 84.50 170 SER A O 1
ATOM 1358 N N . GLN A 1 171 ? 9.409 -0.564 -24.592 1.00 85.38 171 GLN A N 1
ATOM 1359 C CA . GLN A 1 171 ? 10.474 -0.344 -23.604 1.00 85.38 171 GLN A CA 1
ATOM 1360 C C . GLN A 1 171 ? 10.707 -1.558 -22.695 1.00 85.38 171 GLN A C 1
ATOM 1362 O O . GLN A 1 171 ? 11.782 -1.710 -22.130 1.00 85.38 171 GLN A O 1
ATOM 1367 N N . THR A 1 172 ? 9.698 -2.415 -22.531 1.00 85.69 172 THR A N 1
ATOM 1368 C CA . THR A 1 172 ? 9.775 -3.624 -21.702 1.00 85.69 172 THR A CA 1
ATOM 1369 C C . THR A 1 172 ? 8.735 -4.652 -22.142 1.00 85.69 172 THR A C 1
ATOM 1371 O O . THR A 1 172 ? 7.680 -4.310 -22.687 1.00 85.69 172 THR A O 1
ATOM 1374 N N . THR A 1 173 ? 9.028 -5.926 -21.896 1.00 87.62 173 THR A N 1
ATOM 1375 C CA . THR A 1 173 ? 8.102 -7.045 -22.101 1.00 87.62 173 THR A CA 1
ATOM 1376 C C . THR A 1 173 ? 7.251 -7.350 -20.867 1.00 87.62 173 THR A C 1
ATOM 1378 O O . THR A 1 173 ? 6.231 -8.020 -21.012 1.00 87.62 173 THR A O 1
ATOM 1381 N N . ILE A 1 174 ? 7.625 -6.835 -19.691 1.00 90.25 174 ILE A N 1
ATOM 1382 C CA . ILE A 1 174 ? 6.957 -7.069 -18.401 1.00 90.25 174 ILE A CA 1
ATOM 1383 C C . ILE A 1 174 ? 5.893 -5.995 -18.163 1.00 90.25 174 ILE A C 1
ATOM 1385 O O . ILE A 1 174 ? 6.109 -4.833 -18.503 1.00 90.25 174 ILE A O 1
ATOM 1389 N N . ASP A 1 175 ? 4.742 -6.369 -17.602 1.00 96.38 175 ASP A N 1
ATOM 1390 C CA . ASP A 1 175 ? 3.609 -5.455 -17.422 1.00 96.38 175 ASP A CA 1
ATOM 1391 C C . ASP A 1 175 ? 3.923 -4.319 -16.441 1.00 96.38 175 ASP A C 1
ATOM 1393 O O . ASP A 1 175 ? 3.606 -3.155 -16.724 1.00 96.38 175 ASP A O 1
ATOM 1397 N N . VAL A 1 176 ? 4.573 -4.654 -15.321 1.00 98.00 176 VAL A N 1
ATOM 1398 C CA . VAL A 1 176 ? 4.921 -3.726 -14.239 1.00 98.00 176 VAL A CA 1
ATOM 1399 C C . VAL A 1 176 ? 6.388 -3.897 -13.826 1.00 98.00 176 VAL A C 1
ATOM 1401 O O . VAL A 1 176 ? 6.884 -5.011 -13.693 1.00 98.00 176 VAL A O 1
ATOM 1404 N N . ILE A 1 177 ? 7.093 -2.796 -13.580 1.00 97.25 177 ILE A N 1
ATOM 1405 C CA . ILE A 1 177 ? 8.401 -2.793 -12.908 1.00 97.25 177 ILE A CA 1
ATOM 1406 C C . ILE A 1 177 ? 8.211 -2.082 -11.574 1.00 97.25 177 ILE A C 1
ATOM 1408 O O . ILE A 1 177 ? 7.884 -0.897 -11.563 1.00 97.25 177 ILE A O 1
ATOM 1412 N N . ILE A 1 178 ? 8.394 -2.800 -10.468 1.00 96.75 178 ILE A N 1
ATOM 1413 C CA . ILE A 1 178 ? 8.293 -2.269 -9.106 1.00 96.75 178 ILE A CA 1
ATOM 1414 C C . ILE A 1 178 ? 9.655 -1.720 -8.700 1.00 96.75 178 ILE A C 1
ATOM 1416 O O . ILE A 1 178 ? 10.610 -2.481 -8.547 1.00 96.75 178 ILE A O 1
ATOM 1420 N N . GLY A 1 179 ? 9.724 -0.401 -8.528 1.00 95.25 179 GLY A N 1
ATOM 1421 C CA . GLY A 1 179 ? 10.947 0.299 -8.160 1.00 95.25 179 GLY A CA 1
ATOM 1422 C C . GLY A 1 179 ? 11.120 0.497 -6.655 1.00 95.25 179 GLY A C 1
ATOM 1423 O O . GLY A 1 179 ? 10.285 0.132 -5.822 1.00 95.25 179 GLY A O 1
ATOM 1424 N N . THR A 1 180 ? 12.229 1.137 -6.286 1.00 93.12 180 THR A N 1
ATOM 1425 C CA . THR A 1 180 ? 12.574 1.413 -4.884 1.00 93.12 180 THR A CA 1
ATOM 1426 C C . THR A 1 180 ? 11.601 2.359 -4.175 1.00 93.12 180 THR A C 1
ATOM 1428 O O . THR A 1 180 ? 11.572 2.374 -2.946 1.00 93.12 180 THR A O 1
ATOM 1431 N N . ASP A 1 181 ? 10.790 3.117 -4.912 1.00 93.44 181 ASP A N 1
ATOM 1432 C CA . ASP A 1 181 ? 9.675 3.917 -4.396 1.00 93.44 181 ASP A CA 1
ATOM 1433 C C . ASP A 1 181 ? 8.639 3.066 -3.646 1.00 93.44 181 ASP A C 1
ATOM 1435 O O . ASP A 1 181 ? 8.112 3.493 -2.616 1.00 93.44 181 ASP A O 1
ATOM 1439 N N . VAL A 1 182 ? 8.398 1.841 -4.115 1.00 93.56 182 VAL A N 1
ATOM 1440 C CA . VAL A 1 182 ? 7.567 0.845 -3.429 1.00 93.56 182 VAL A CA 1
ATOM 1441 C C . VAL A 1 182 ? 8.410 0.016 -2.465 1.00 93.56 182 VAL A C 1
ATOM 1443 O O . VAL A 1 182 ? 8.028 -0.144 -1.307 1.00 93.56 182 VAL A O 1
ATOM 1446 N N . LEU A 1 183 ? 9.585 -0.463 -2.891 1.00 90.50 183 LEU A N 1
ATOM 1447 C CA . LEU A 1 183 ? 10.378 -1.403 -2.084 1.00 90.50 183 LEU A CA 1
ATOM 1448 C C . LEU A 1 183 ? 10.849 -0.817 -0.747 1.00 90.50 183 LEU A C 1
ATOM 1450 O O . LEU A 1 183 ? 10.926 -1.545 0.231 1.00 90.50 183 LEU A O 1
ATOM 1454 N N . LYS A 1 184 ? 11.091 0.497 -0.652 1.00 87.19 184 LYS A N 1
ATOM 1455 C CA . LYS A 1 184 ? 11.449 1.165 0.619 1.00 87.19 184 LYS A CA 1
ATOM 1456 C C . LYS A 1 184 ? 10.292 1.238 1.625 1.00 87.19 184 LYS A C 1
ATOM 1458 O O . LYS A 1 184 ? 10.502 1.583 2.790 1.00 87.19 184 LYS A O 1
ATOM 1463 N N . GLN A 1 185 ? 9.061 0.950 1.201 1.00 85.62 185 GLN A N 1
ATOM 1464 C CA . GLN A 1 185 ? 7.890 0.971 2.077 1.00 85.62 185 GLN A CA 1
ATOM 1465 C C . GLN A 1 185 ? 7.753 -0.321 2.898 1.00 85.62 185 GLN A C 1
ATOM 1467 O O . GLN A 1 185 ? 7.083 -0.295 3.933 1.00 85.62 185 GLN A O 1
ATOM 1472 N N . THR A 1 186 ? 8.443 -1.399 2.512 1.00 82.56 186 THR A N 1
ATOM 1473 C CA . THR A 1 186 ? 8.431 -2.715 3.173 1.00 82.56 186 THR A CA 1
ATOM 1474 C C . THR A 1 186 ? 9.848 -3.233 3.425 1.00 82.56 186 THR A C 1
ATOM 1476 O O . THR A 1 186 ? 10.814 -2.703 2.888 1.00 82.56 186 THR A O 1
ATOM 1479 N N . GLU A 1 187 ? 9.978 -4.268 4.251 1.00 82.88 187 GLU A N 1
ATOM 1480 C CA . GLU A 1 187 ? 11.159 -5.130 4.221 1.00 82.88 187 GLU A CA 1
ATOM 1481 C C . GLU A 1 187 ? 10.914 -6.247 3.201 1.00 82.88 187 GLU A C 1
ATOM 1483 O O . GLU A 1 187 ? 9.776 -6.677 2.992 1.00 82.88 187 GLU A O 1
ATOM 1488 N N . PHE A 1 188 ? 11.965 -6.694 2.524 1.00 82.69 188 PHE A N 1
ATOM 1489 C CA . PHE A 1 188 ? 11.902 -7.818 1.599 1.00 82.69 188 PHE A CA 1
ATOM 1490 C C . PHE A 1 188 ? 13.177 -8.644 1.724 1.00 82.69 188 PHE A C 1
ATOM 1492 O O . PHE A 1 188 ? 14.257 -8.112 1.986 1.00 82.69 188 PHE A O 1
ATOM 1499 N N . GLN A 1 189 ? 13.040 -9.949 1.533 1.00 83.62 189 GLN A N 1
ATOM 1500 C CA . GLN A 1 189 ? 14.142 -10.893 1.508 1.00 83.62 189 GLN A CA 1
ATOM 1501 C C . GLN A 1 189 ? 14.247 -11.495 0.115 1.00 83.62 189 GLN A C 1
ATOM 1503 O O . GLN A 1 189 ? 13.247 -11.881 -0.484 1.00 83.62 189 GLN A O 1
ATOM 1508 N N . ILE A 1 190 ? 15.474 -11.576 -0.392 1.00 85.25 190 ILE A N 1
ATOM 1509 C CA . ILE A 1 190 ? 15.793 -12.310 -1.613 1.00 85.25 190 ILE A CA 1
ATOM 1510 C C . ILE A 1 190 ? 16.509 -13.583 -1.176 1.00 85.25 190 ILE A C 1
ATOM 1512 O O . ILE A 1 190 ? 17.514 -13.524 -0.466 1.00 85.25 190 ILE A O 1
ATOM 1516 N N . SER A 1 191 ? 15.967 -14.730 -1.563 1.00 80.25 191 SER A N 1
ATOM 1517 C CA . SER A 1 191 ? 16.529 -16.049 -1.277 1.00 80.25 191 SER A CA 1
ATOM 1518 C C . SER A 1 191 ? 16.604 -16.883 -2.557 1.00 80.25 191 SER A C 1
ATOM 1520 O O . SER A 1 191 ? 16.130 -16.454 -3.605 1.00 80.25 191 SER 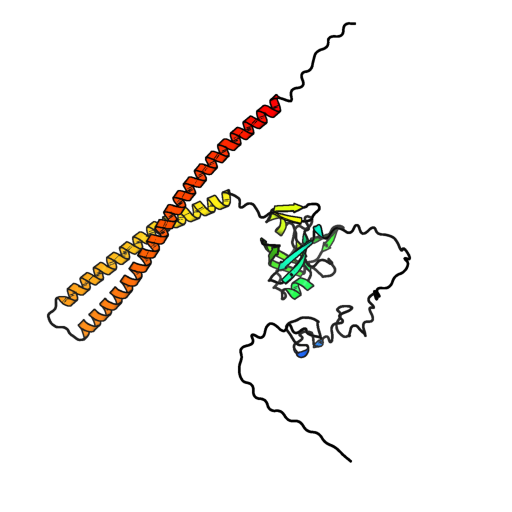A O 1
ATOM 1522 N N . ALA A 1 192 ? 17.143 -18.102 -2.470 1.00 75.75 192 ALA A N 1
ATOM 1523 C CA . ALA A 1 192 ? 17.093 -19.063 -3.577 1.00 75.75 192 ALA A CA 1
ATOM 1524 C C . ALA A 1 192 ? 15.655 -19.442 -3.993 1.00 75.75 192 ALA A C 1
ATOM 1526 O O . ALA A 1 192 ? 15.456 -19.976 -5.074 1.00 75.75 192 ALA A O 1
ATOM 1527 N N . ASN A 1 193 ? 14.655 -19.159 -3.150 1.00 74.25 193 ASN A N 1
ATOM 1528 C CA . ASN A 1 193 ? 13.239 -19.371 -3.460 1.00 74.25 193 ASN A CA 1
ATOM 1529 C C . ASN A 1 193 ? 12.579 -18.124 -4.083 1.00 74.25 193 ASN A C 1
ATOM 1531 O O . ASN A 1 193 ? 11.385 -18.136 -4.381 1.00 74.25 193 ASN A O 1
ATOM 1535 N N . GLY A 1 194 ? 13.345 -17.045 -4.265 1.00 80.62 194 GLY A N 1
ATOM 1536 C CA . GLY A 1 194 ? 12.907 -15.769 -4.816 1.00 80.62 194 GLY A CA 1
ATOM 1537 C C . GLY A 1 194 ? 12.653 -14.682 -3.784 1.00 80.62 194 GLY A C 1
ATOM 1538 O O . GLY A 1 194 ? 13.233 -14.688 -2.693 1.00 80.62 194 GLY A O 1
ATOM 1539 N N . VAL A 1 195 ? 11.852 -13.693 -4.185 1.00 84.88 195 VAL A N 1
ATOM 1540 C CA . VAL A 1 195 ? 11.531 -12.517 -3.369 1.00 84.88 195 VAL A CA 1
ATOM 1541 C C . VAL A 1 195 ? 10.359 -12.818 -2.447 1.00 84.88 195 VAL A C 1
ATOM 1543 O O . VAL A 1 195 ? 9.297 -13.239 -2.900 1.00 84.88 195 VAL A O 1
ATOM 1546 N N . GLU A 1 196 ? 10.505 -12.511 -1.166 1.00 83.88 196 GLU A N 1
ATOM 1547 C CA . GLU A 1 196 ? 9.415 -12.524 -0.190 1.00 83.88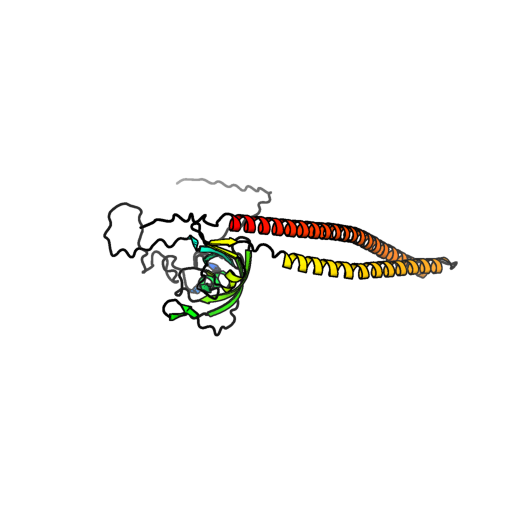 196 GLU A CA 1
ATOM 1548 C C . GLU A 1 196 ? 9.318 -11.160 0.488 1.00 83.88 196 GLU A C 1
ATOM 1550 O O . GLU A 1 196 ? 10.332 -10.567 0.870 1.00 83.88 196 GLU A O 1
ATOM 1555 N N . LEU A 1 197 ? 8.096 -10.641 0.627 1.00 81.12 197 LEU A N 1
ATOM 1556 C CA . LEU A 1 197 ? 7.865 -9.445 1.423 1.00 81.12 197 LEU A CA 1
ATOM 1557 C C . LEU A 1 197 ? 7.844 -9.865 2.889 1.00 81.12 197 LEU A C 1
ATOM 1559 O O . LEU A 1 197 ? 7.039 -10.698 3.298 1.00 81.12 197 LEU A O 1
ATOM 1563 N N . ILE A 1 198 ? 8.708 -9.254 3.691 1.00 72.38 198 ILE A N 1
ATOM 1564 C CA . ILE A 1 198 ? 8.638 -9.396 5.137 1.00 72.38 198 ILE A CA 1
ATOM 1565 C C . ILE A 1 198 ? 7.645 -8.332 5.603 1.00 72.38 198 ILE A C 1
ATOM 1567 O O . ILE A 1 198 ? 7.913 -7.136 5.425 1.00 72.38 198 ILE A O 1
ATOM 1571 N N . PRO A 1 199 ? 6.497 -8.717 6.196 1.00 57.06 199 PRO A N 1
ATOM 1572 C CA . PRO A 1 199 ? 5.618 -7.751 6.826 1.00 57.06 199 PRO A CA 1
ATOM 1573 C C . PRO A 1 199 ? 6.469 -6.957 7.804 1.00 57.06 199 PRO A C 1
ATOM 1575 O O . PRO A 1 199 ? 7.081 -7.563 8.689 1.00 57.06 199 PRO A O 1
ATOM 1578 N N . LYS A 1 200 ? 6.532 -5.626 7.647 1.00 55.03 200 LYS A N 1
ATOM 1579 C CA . LYS A 1 200 ? 7.202 -4.779 8.637 1.00 55.03 200 LYS A CA 1
ATOM 1580 C C . LYS A 1 200 ? 6.699 -5.229 9.998 1.00 55.03 200 LYS A C 1
ATOM 1582 O O . LYS A 1 200 ? 5.499 -5.115 10.275 1.00 55.03 200 LYS A O 1
ATOM 1587 N N . LYS A 1 201 ? 7.594 -5.772 10.836 1.00 48.16 201 LYS A N 1
ATOM 1588 C CA . LYS A 1 201 ? 7.303 -5.921 12.262 1.00 48.16 201 LYS A CA 1
ATOM 1589 C C . LYS A 1 201 ? 6.808 -4.547 12.661 1.00 48.16 201 LYS A C 1
ATOM 1591 O O . LYS A 1 201 ? 7.550 -3.587 12.494 1.00 48.16 201 LYS A O 1
ATOM 1596 N N . LYS A 1 202 ? 5.531 -4.430 13.045 1.00 44.34 202 LYS A N 1
ATOM 1597 C CA . LYS A 1 202 ? 4.973 -3.149 13.482 1.00 44.34 202 LYS A CA 1
ATOM 1598 C C . LYS A 1 202 ? 5.970 -2.599 14.485 1.00 44.34 202 LYS A C 1
ATOM 1600 O O . LYS A 1 202 ? 6.113 -3.214 15.543 1.00 44.34 202 LYS A O 1
ATOM 1605 N N . ASP A 1 203 ? 6.673 -1.525 14.128 1.00 43.31 203 ASP A N 1
ATOM 1606 C CA . ASP A 1 203 ? 7.628 -0.893 15.025 1.00 43.31 203 ASP A CA 1
ATOM 1607 C C . ASP A 1 203 ? 6.899 -0.723 16.351 1.00 43.31 203 ASP A C 1
ATOM 1609 O O . ASP A 1 203 ? 5.858 -0.057 16.409 1.00 43.31 203 ASP A O 1
ATOM 1613 N N . HIS A 1 204 ? 7.373 -1.389 17.408 1.00 46.38 204 HIS A N 1
ATOM 1614 C CA . HIS A 1 204 ? 6.690 -1.338 18.700 1.00 46.38 204 HIS A CA 1
ATOM 1615 C C . HIS A 1 204 ? 6.515 0.123 19.157 1.00 46.38 204 HIS A C 1
ATOM 1617 O O . HIS A 1 204 ? 5.499 0.456 19.762 1.00 46.38 204 HIS A O 1
ATOM 1623 N N . PHE A 1 205 ? 7.413 1.015 18.723 1.00 46.66 205 PHE A N 1
ATOM 1624 C CA . PHE A 1 205 ? 7.316 2.467 18.873 1.00 46.66 205 PHE A CA 1
ATOM 1625 C C . PHE A 1 205 ? 6.081 3.111 18.219 1.00 46.66 205 PHE A C 1
ATOM 1627 O O . PHE A 1 205 ? 5.455 3.968 18.841 1.00 46.66 205 PHE A O 1
ATOM 1634 N N . ILE A 1 206 ? 5.671 2.708 17.009 1.00 49.50 206 ILE A N 1
ATOM 1635 C CA . ILE A 1 206 ? 4.463 3.259 16.362 1.00 49.50 206 ILE A CA 1
ATOM 1636 C C . ILE A 1 206 ? 3.203 2.810 17.114 1.00 49.50 206 ILE A C 1
ATOM 1638 O O . ILE A 1 206 ? 2.262 3.592 17.259 1.00 49.50 206 ILE A O 1
ATOM 1642 N N . ASN A 1 207 ? 3.194 1.590 17.662 1.00 50.59 207 ASN A N 1
ATOM 1643 C CA . ASN A 1 207 ? 2.100 1.143 18.525 1.00 50.59 207 ASN A CA 1
ATOM 1644 C C . ASN A 1 207 ? 2.041 1.955 19.827 1.00 50.59 207 ASN A C 1
ATOM 1646 O O . ASN A 1 207 ? 0.955 2.389 20.187 1.00 50.59 207 ASN A O 1
ATOM 1650 N N . LEU A 1 208 ? 3.171 2.242 20.484 1.00 53.19 208 LEU A N 1
ATOM 1651 C CA . LEU A 1 208 ? 3.204 3.098 21.681 1.00 53.19 208 LEU A CA 1
ATOM 1652 C C . LEU A 1 208 ? 2.700 4.523 21.403 1.00 53.19 208 LEU A C 1
ATOM 1654 O O . LEU A 1 208 ? 1.896 5.048 22.169 1.00 53.19 208 LEU A O 1
ATOM 1658 N N . ILE A 1 209 ? 3.097 5.132 20.281 1.00 55.94 209 ILE A N 1
ATOM 1659 C CA . ILE A 1 209 ? 2.608 6.464 19.886 1.00 55.94 209 ILE A CA 1
ATOM 1660 C C . ILE A 1 209 ? 1.098 6.433 19.611 1.00 55.94 209 ILE A C 1
ATOM 1662 O O . ILE A 1 209 ? 0.380 7.353 20.001 1.00 55.94 209 ILE A O 1
ATOM 1666 N N . ASN A 1 210 ? 0.594 5.384 18.956 1.00 54.06 210 ASN A N 1
ATOM 1667 C CA . ASN A 1 210 ? -0.838 5.232 18.695 1.00 54.06 210 ASN A CA 1
ATOM 1668 C C . ASN A 1 210 ? -1.637 4.964 19.977 1.00 54.06 210 ASN A C 1
ATOM 1670 O O . ASN A 1 210 ? -2.731 5.503 20.119 1.00 54.06 210 ASN A O 1
ATOM 1674 N N . VAL A 1 211 ? -1.084 4.192 20.915 1.00 60.75 211 VAL A N 1
ATOM 1675 C CA . VAL A 1 211 ? -1.681 3.943 22.234 1.00 60.75 211 VAL A CA 1
ATOM 1676 C C . VAL A 1 211 ? -1.712 5.228 23.057 1.00 60.75 211 VAL A C 1
ATOM 1678 O O . VAL A 1 211 ? -2.769 5.569 23.565 1.00 60.75 211 VAL A O 1
ATOM 1681 N N . SER A 1 212 ? -0.627 6.007 23.106 1.00 57.75 212 SER A N 1
ATOM 1682 C CA . SER A 1 212 ? -0.602 7.307 23.796 1.00 57.75 212 SER A CA 1
ATOM 1683 C C . SER A 1 212 ? -1.571 8.318 23.167 1.00 57.75 212 SER A C 1
ATOM 1685 O O . SER A 1 212 ? -2.302 9.007 23.874 1.00 57.75 212 SER A O 1
ATOM 1687 N N . LYS A 1 213 ? -1.668 8.365 21.830 1.00 60.22 213 LYS A N 1
ATOM 1688 C CA . LYS A 1 213 ? -2.682 9.181 21.140 1.00 60.22 213 LYS A CA 1
ATOM 1689 C C . LYS A 1 213 ? -4.105 8.734 21.475 1.00 60.22 213 LYS A C 1
ATOM 1691 O O . LYS A 1 213 ? -4.968 9.587 21.659 1.00 60.22 213 LYS A O 1
ATOM 1696 N N . ALA A 1 214 ? -4.353 7.426 21.534 1.00 62.28 214 ALA A N 1
ATOM 1697 C CA . ALA A 1 214 ? -5.650 6.880 21.915 1.00 62.28 214 ALA A CA 1
ATOM 1698 C C . ALA A 1 214 ? -5.977 7.186 23.385 1.00 62.28 214 ALA A C 1
ATOM 1700 O O . ALA A 1 214 ? -7.089 7.619 23.658 1.00 62.28 214 ALA A O 1
ATOM 1701 N N . HIS A 1 215 ? -5.005 7.050 24.290 1.00 63.81 215 HIS A N 1
ATOM 1702 C CA . HIS A 1 215 ? -5.111 7.402 25.707 1.00 63.81 215 HIS A CA 1
ATOM 1703 C C . HIS A 1 215 ? -5.504 8.877 25.876 1.00 63.81 215 HIS A C 1
ATOM 1705 O O . HIS A 1 215 ? -6.554 9.167 26.436 1.00 63.81 215 HIS A O 1
ATOM 1711 N N . ASN A 1 216 ? -4.769 9.806 25.254 1.00 59.97 216 ASN A N 1
ATOM 1712 C CA . ASN A 1 216 ? -5.086 11.239 25.317 1.00 59.97 216 ASN A CA 1
ATOM 1713 C C . ASN A 1 216 ? -6.471 11.566 24.721 1.00 59.97 216 ASN A C 1
ATOM 1715 O O . ASN A 1 216 ? -7.175 12.454 25.197 1.00 59.97 216 ASN A O 1
ATOM 1719 N N . GLN A 1 217 ? -6.885 10.870 23.653 1.00 63.84 217 GLN A N 1
ATOM 1720 C CA . GLN A 1 217 ? -8.224 11.039 23.072 1.00 63.84 217 GLN A CA 1
ATOM 1721 C C . GLN A 1 217 ? -9.340 10.485 23.960 1.00 63.84 217 GLN A C 1
ATOM 1723 O O . GLN A 1 217 ? -10.459 10.994 23.893 1.00 63.84 217 GLN A O 1
ATOM 1728 N N . LEU A 1 218 ? -9.061 9.432 24.728 1.00 62.38 218 LEU A N 1
ATOM 1729 C CA . LEU A 1 218 ? -9.968 8.896 25.733 1.00 62.38 218 LEU A CA 1
ATOM 1730 C C . LEU A 1 218 ? -10.087 9.918 26.878 1.00 62.38 218 LEU A C 1
ATOM 1732 O O . LEU A 1 218 ? -11.172 10.457 27.063 1.00 62.38 218 LEU A O 1
ATOM 1736 N N . GLU A 1 219 ? -8.990 10.347 27.505 1.00 63.62 219 GLU A N 1
ATOM 1737 C CA . GLU A 1 219 ? -9.023 11.354 28.587 1.00 63.62 219 GLU A CA 1
ATOM 1738 C C . GLU A 1 219 ? -9.763 12.654 28.201 1.00 63.62 219 GLU A C 1
ATOM 1740 O O . GLU A 1 219 ? -10.530 13.220 28.981 1.00 63.62 219 GLU A O 1
ATOM 1745 N N . LEU A 1 220 ? -9.601 13.133 26.962 1.00 60.47 220 LEU A N 1
ATOM 1746 C CA . LEU A 1 220 ? -10.353 14.292 26.461 1.00 60.47 220 LEU A CA 1
ATOM 1747 C C . LEU A 1 220 ? -11.867 14.026 26.338 1.00 60.47 220 LEU A C 1
ATOM 1749 O O . LEU A 1 220 ? -12.669 14.953 26.479 1.00 60.47 220 LEU A O 1
ATOM 1753 N N . LYS A 1 221 ? -12.271 12.784 26.048 1.00 63.72 221 LYS A N 1
ATOM 1754 C CA . LYS A 1 221 ? -13.6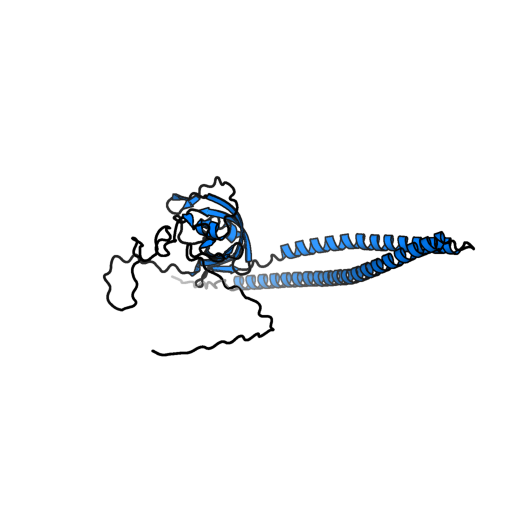78 12.368 25.947 1.00 63.72 221 LYS A CA 1
ATOM 1755 C C . LYS A 1 221 ? -14.332 12.156 27.309 1.00 63.72 221 LYS A C 1
ATOM 1757 O O . LYS A 1 221 ? -15.532 12.414 27.390 1.00 63.72 221 LYS A O 1
ATOM 1762 N N . ASP A 1 222 ? -13.583 11.785 28.347 1.00 64.81 222 ASP A N 1
ATOM 1763 C CA . ASP A 1 222 ? -14.081 11.737 29.732 1.00 64.81 222 ASP A CA 1
ATOM 1764 C C . ASP A 1 222 ? -14.685 13.075 30.154 1.00 64.81 222 ASP A C 1
ATOM 1766 O O . ASP A 1 222 ? -15.863 13.163 30.509 1.00 64.81 222 ASP A O 1
ATOM 1770 N N . ASN A 1 223 ? -13.918 14.149 29.956 1.00 66.06 223 ASN A N 1
ATOM 1771 C CA . ASN A 1 223 ? -14.356 15.509 30.263 1.00 66.06 223 ASN A CA 1
ATOM 1772 C C . ASN A 1 223 ? -15.613 15.913 29.471 1.00 66.06 223 ASN A C 1
ATOM 1774 O O . ASN A 1 223 ? -16.475 16.638 29.967 1.00 66.06 223 ASN A O 1
ATOM 1778 N N . ALA A 1 224 ? -15.746 15.456 28.223 1.00 73.06 224 ALA A N 1
ATOM 1779 C CA . ALA A 1 224 ? -16.908 15.769 27.395 1.00 73.06 224 ALA A CA 1
ATOM 1780 C C . ALA A 1 224 ? -18.162 14.979 27.811 1.00 73.06 224 ALA A C 1
ATOM 1782 O O . ALA A 1 224 ? -19.269 15.526 27.771 1.00 73.06 224 ALA A O 1
ATOM 1783 N N . LEU A 1 225 ? -18.003 13.709 28.196 1.00 72.19 225 LEU A N 1
ATOM 1784 C CA . LEU A 1 225 ? -19.107 12.846 28.609 1.00 72.19 225 LEU A CA 1
ATOM 1785 C C . LEU A 1 225 ? -19.720 13.330 29.926 1.00 72.19 225 LEU A C 1
ATOM 1787 O O . LEU A 1 225 ? -20.942 13.465 30.001 1.00 72.19 225 LEU A O 1
ATOM 1791 N N . GLU A 1 226 ? -18.890 13.681 30.908 1.00 73.69 226 GLU A N 1
ATOM 1792 C CA . GLU A 1 226 ? -19.340 14.218 32.198 1.00 73.69 226 GLU A CA 1
ATOM 1793 C C . GLU A 1 226 ? -20.121 15.534 32.019 1.00 73.69 226 GLU A C 1
ATOM 1795 O O . GLU A 1 226 ? -21.226 15.708 32.543 1.00 73.69 226 GLU A O 1
ATOM 1800 N N . VAL A 1 227 ? -19.621 16.439 31.168 1.00 77.38 227 VAL A N 1
ATOM 1801 C CA . VAL A 1 227 ? -20.308 17.699 30.834 1.00 77.38 227 VAL A CA 1
ATOM 1802 C C . VAL A 1 227 ? -21.660 17.454 30.156 1.00 77.38 227 VAL A C 1
ATOM 1804 O O . VAL A 1 227 ? -22.628 18.176 30.420 1.00 77.38 227 VAL A O 1
ATOM 1807 N N . LEU A 1 228 ? -21.757 16.463 29.265 1.00 75.75 228 LEU A N 1
ATOM 1808 C CA . LEU A 1 228 ? -23.015 16.115 28.596 1.00 75.75 228 LEU A CA 1
ATOM 1809 C C . LEU A 1 228 ? -24.023 15.486 29.561 1.00 75.75 228 LEU A C 1
ATOM 1811 O O . LEU A 1 228 ? -25.200 15.851 29.511 1.00 75.75 228 LEU A O 1
ATOM 1815 N N . GLN A 1 229 ? -23.571 14.606 30.456 1.00 74.62 229 GLN A N 1
ATOM 1816 C CA . GLN A 1 229 ? -24.402 14.028 31.513 1.00 74.62 229 GLN A CA 1
ATOM 1817 C C . GLN A 1 229 ? -24.956 15.123 32.437 1.00 74.62 229 GLN A C 1
ATOM 1819 O O . GLN A 1 229 ? -26.161 15.160 32.691 1.00 74.62 229 GLN A O 1
ATOM 1824 N N . LEU A 1 230 ? -24.123 16.088 32.845 1.00 79.00 230 LEU A N 1
ATOM 1825 C CA . LEU A 1 230 ? -24.550 17.220 33.673 1.00 79.00 230 LEU A CA 1
ATOM 1826 C C . LEU A 1 230 ? -25.562 18.126 32.953 1.00 79.00 230 LEU A C 1
ATOM 1828 O O . LEU A 1 230 ? -26.578 18.522 33.529 1.00 79.00 230 LEU A O 1
ATOM 1832 N N . LYS A 1 231 ? -25.321 18.447 31.674 1.00 78.62 231 LYS A N 1
ATOM 1833 C CA . LYS A 1 231 ? -26.259 19.242 30.861 1.00 78.62 231 LYS A CA 1
ATOM 1834 C C . LYS A 1 231 ? -27.611 18.552 30.705 1.00 78.62 231 LYS A C 1
ATOM 1836 O O . LYS A 1 231 ? -28.633 19.240 30.713 1.00 78.62 231 LYS A O 1
ATOM 1841 N N . LEU A 1 232 ? -27.619 17.229 30.552 1.00 76.62 232 LEU A N 1
ATOM 1842 C CA . LEU A 1 232 ? -28.845 16.459 30.388 1.00 76.62 232 LEU A CA 1
ATOM 1843 C C . LEU A 1 232 ? -29.639 16.386 31.696 1.00 76.62 232 LEU A C 1
ATOM 1845 O O . LEU A 1 232 ? -30.826 16.696 31.678 1.00 76.62 232 LEU A O 1
ATOM 1849 N N . LYS A 1 233 ? -28.971 16.136 32.829 1.00 76.00 233 LYS A N 1
ATOM 1850 C CA . LYS A 1 233 ? -29.585 16.185 34.165 1.00 76.00 233 LYS A CA 1
ATOM 1851 C C . LYS A 1 233 ? -30.248 17.540 34.445 1.00 76.00 233 LYS A C 1
ATOM 1853 O O . LYS A 1 233 ? -31.425 17.608 34.781 1.00 76.00 233 LYS A O 1
ATOM 1858 N N . ASN A 1 234 ? -29.542 18.636 34.157 1.00 75.19 234 ASN A N 1
ATOM 1859 C CA . ASN A 1 234 ? -30.095 19.989 34.286 1.00 75.19 234 ASN A CA 1
ATOM 1860 C C . ASN A 1 234 ? -31.321 20.232 33.383 1.00 75.19 234 ASN A C 1
ATOM 1862 O O . ASN A 1 234 ? -32.182 21.053 33.707 1.00 75.19 234 ASN A O 1
ATOM 1866 N N . ALA A 1 235 ? -31.397 19.582 32.218 1.00 71.50 235 ALA A N 1
ATOM 1867 C CA . ALA A 1 235 ? -32.551 19.684 31.329 1.00 71.50 235 ALA A CA 1
ATOM 1868 C C . ALA A 1 235 ? -33.757 18.888 31.857 1.00 71.50 235 ALA A C 1
ATOM 1870 O O . ALA A 1 235 ? -34.893 19.347 31.714 1.00 71.50 235 ALA A O 1
ATOM 1871 N N . GLU A 1 236 ? -33.527 17.737 32.489 1.00 74.56 236 GLU A N 1
ATOM 1872 C CA . GLU A 1 236 ? -34.566 16.937 33.148 1.00 74.56 236 GLU A CA 1
ATOM 1873 C C . GLU A 1 236 ? -35.157 17.665 34.355 1.00 74.56 236 GLU A C 1
ATOM 1875 O O . GLU A 1 236 ? -36.379 17.813 34.428 1.00 74.56 236 GLU A O 1
ATOM 1880 N N . ASP A 1 237 ? -34.312 18.238 35.216 1.00 77.88 237 ASP A N 1
ATOM 1881 C CA . ASP A 1 237 ? -34.745 19.030 36.374 1.00 77.88 237 ASP A CA 1
ATOM 1882 C C . ASP A 1 237 ? -35.618 20.223 35.948 1.00 77.88 237 ASP A C 1
ATOM 1884 O O . ASP A 1 237 ? -36.643 20.530 36.563 1.00 77.88 237 ASP A O 1
ATOM 1888 N N . LYS A 1 238 ? -35.271 20.880 34.831 1.00 76.94 238 LYS A N 1
ATOM 1889 C CA . LYS A 1 238 ? -36.109 21.934 34.234 1.00 76.94 238 LYS A CA 1
ATOM 1890 C C . LYS A 1 238 ? -37.462 21.403 33.763 1.00 76.94 238 LYS A C 1
ATOM 1892 O O . LYS A 1 238 ? -38.470 22.077 33.964 1.00 76.94 238 LYS A O 1
ATOM 1897 N N . CYS A 1 239 ? -37.507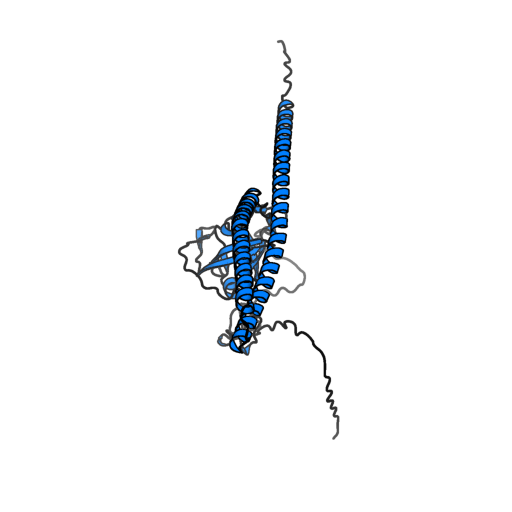 20.219 33.151 1.00 69.94 239 CYS A N 1
ATOM 1898 C CA . CYS A 1 239 ? -38.764 19.611 32.706 1.00 69.94 239 CYS A CA 1
ATOM 1899 C C . CYS A 1 239 ? -39.667 19.227 33.887 1.00 69.94 239 CYS A C 1
ATOM 1901 O O . CYS A 1 239 ? -40.880 19.408 33.797 1.00 69.94 239 CYS A O 1
ATOM 1903 N N . ILE A 1 240 ? -39.091 18.732 34.986 1.00 73.62 240 ILE A N 1
ATOM 1904 C CA . ILE A 1 240 ? -39.815 18.416 36.228 1.00 73.62 240 ILE A CA 1
ATOM 1905 C C . ILE A 1 240 ? -40.398 19.696 36.842 1.00 73.62 240 ILE A C 1
ATOM 1907 O O . ILE A 1 240 ? -41.591 19.757 37.130 1.00 73.62 240 ILE A O 1
ATOM 1911 N N . ASN A 1 241 ? -39.593 20.756 36.960 1.00 74.31 241 ASN A N 1
ATOM 1912 C CA . ASN A 1 241 ? -40.055 22.040 37.493 1.00 74.31 241 ASN A CA 1
ATOM 1913 C C . ASN A 1 241 ? -41.184 22.660 36.651 1.00 74.31 241 ASN A C 1
ATOM 1915 O O . ASN A 1 241 ? -42.165 23.165 37.199 1.00 74.31 241 ASN A O 1
ATOM 1919 N N . LEU A 1 242 ? -41.083 22.591 35.320 1.00 71.25 242 LEU A N 1
ATOM 1920 C CA . LEU A 1 242 ? -42.135 23.067 34.418 1.00 71.25 242 LEU A CA 1
ATOM 1921 C C . LEU A 1 242 ? -43.438 22.274 34.573 1.00 71.25 242 LEU A C 1
ATOM 1923 O O . LEU A 1 242 ? -44.513 22.867 34.552 1.00 71.25 242 LEU A O 1
ATOM 1927 N N . GLU A 1 243 ? -43.364 20.958 34.765 1.00 69.12 243 GLU A N 1
ATOM 1928 C CA . GLU A 1 243 ? -44.547 20.125 34.998 1.00 69.12 243 GLU A CA 1
ATOM 1929 C C . GLU A 1 243 ? -45.270 20.512 36.295 1.00 69.12 243 GLU A C 1
ATOM 1931 O O . GLU A 1 243 ? -46.489 20.686 36.285 1.00 69.12 243 GLU A O 1
ATOM 1936 N N . MET A 1 244 ? -44.527 20.749 37.383 1.00 69.69 244 MET A N 1
ATOM 1937 C CA . MET A 1 244 ? -45.105 21.217 38.650 1.00 69.69 244 MET A CA 1
ATOM 1938 C C . MET A 1 244 ? -45.833 22.561 38.494 1.00 69.69 244 MET A C 1
ATOM 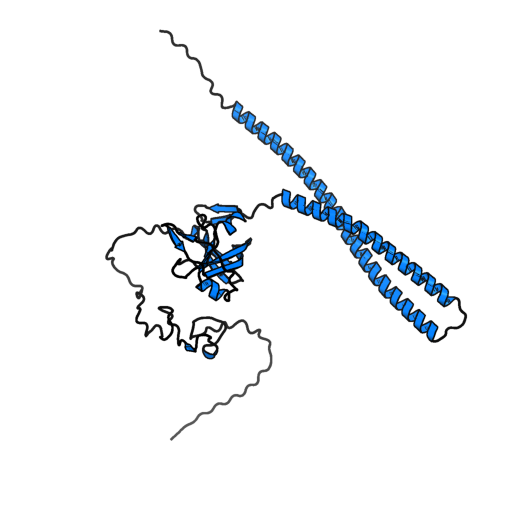1940 O O . MET A 1 244 ? -46.931 22.738 39.023 1.00 69.69 244 MET A O 1
ATOM 1944 N N . HIS A 1 245 ? -45.265 23.499 37.728 1.00 68.12 245 HIS A N 1
ATOM 1945 C CA . HIS A 1 245 ? -45.907 24.789 37.450 1.00 68.12 245 HIS A CA 1
ATOM 1946 C C . HIS A 1 245 ? -47.207 24.648 36.657 1.00 68.12 245 HIS A C 1
ATOM 1948 O O . HIS A 1 245 ? -48.169 25.376 36.910 1.00 68.12 245 HIS A O 1
ATOM 1954 N N . VAL A 1 246 ? -47.256 23.709 35.713 1.00 63.72 246 VAL A N 1
ATOM 1955 C CA . VAL A 1 246 ? -48.465 23.458 34.929 1.00 63.72 246 VAL A CA 1
ATOM 1956 C C . VAL A 1 246 ? -49.536 22.778 35.795 1.00 63.72 246 VAL A C 1
ATOM 1958 O O . VAL A 1 246 ? -50.705 23.143 35.701 1.00 63.72 246 VAL A O 1
ATOM 1961 N N . CYS A 1 247 ? -49.187 21.869 36.704 1.00 58.25 247 CYS A N 1
ATOM 1962 C CA . CYS A 1 247 ? -50.164 21.169 37.549 1.00 58.25 247 CYS A CA 1
ATOM 1963 C C . CYS A 1 247 ? -50.833 22.039 38.641 1.00 58.25 247 CYS A C 1
ATOM 1965 O O . CYS A 1 247 ? -51.941 21.717 39.060 1.00 58.25 247 CYS A O 1
ATOM 1967 N N . ASN A 1 248 ? -50.248 23.177 39.037 1.00 56.31 248 ASN A N 1
ATOM 1968 C CA . ASN A 1 248 ? -50.734 24.018 40.151 1.00 56.31 248 ASN A CA 1
ATOM 1969 C C . ASN A 1 248 ? -51.861 25.027 39.816 1.00 56.31 248 ASN A C 1
ATOM 1971 O O . ASN A 1 248 ? -52.185 25.879 40.640 1.00 56.31 248 ASN A O 1
ATOM 1975 N N . THR A 1 249 ? -52.480 24.968 38.631 1.00 54.94 249 THR A N 1
ATOM 1976 C CA . THR A 1 249 ? -53.584 25.877 38.245 1.00 54.94 249 THR A CA 1
ATOM 1977 C C . THR A 1 249 ? -54.891 25.114 38.004 1.00 54.94 249 THR A C 1
ATOM 1979 O O . THR A 1 249 ? -54.927 24.138 37.255 1.00 54.94 249 THR A O 1
ATOM 1982 N N . SER A 1 250 ? -55.974 25.555 38.648 1.00 55.28 250 SER A N 1
ATOM 1983 C CA . SER A 1 250 ? -57.221 24.807 38.897 1.00 55.28 250 SER A CA 1
ATOM 1984 C C . SER A 1 250 ? -58.182 24.633 37.708 1.00 55.28 250 SER A C 1
ATOM 1986 O O . SER A 1 250 ? -59.285 24.127 37.890 1.00 55.28 250 SER A O 1
ATOM 1988 N N . THR A 1 251 ? -57.790 24.980 36.478 1.00 60.03 251 THR A N 1
ATOM 1989 C CA . THR A 1 251 ? -58.574 24.676 35.265 1.00 60.03 251 THR A CA 1
ATOM 1990 C C . THR A 1 251 ? -57.671 24.202 34.123 1.00 60.03 251 THR A C 1
ATOM 1992 O O . THR A 1 251 ? -5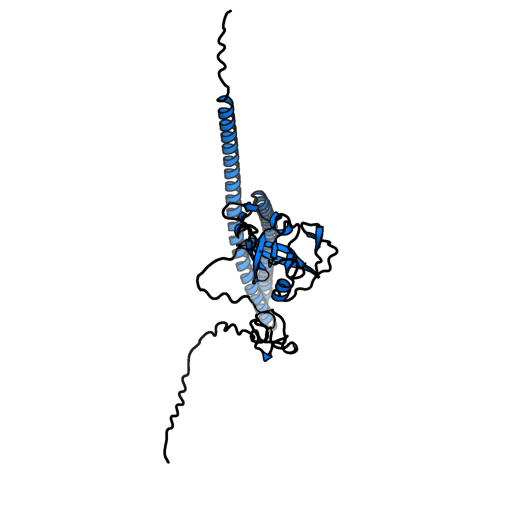6.638 24.806 33.826 1.00 60.03 251 THR A O 1
ATOM 1995 N N . LEU A 1 252 ? -58.027 23.073 33.495 1.00 59.41 252 LEU A N 1
ATOM 1996 C CA . LEU A 1 252 ? -57.300 22.511 32.353 1.00 59.41 252 LEU A CA 1
ATOM 1997 C C . LEU A 1 252 ? -57.935 23.003 31.044 1.00 59.41 252 LEU A C 1
ATOM 1999 O O . LEU A 1 252 ? -58.957 22.480 30.610 1.00 59.41 252 LEU A O 1
ATOM 2003 N N . SER A 1 253 ? -57.352 24.033 30.426 1.00 67.56 253 SER A N 1
ATOM 2004 C CA . SER A 1 253 ? -57.747 24.475 29.083 1.00 67.56 253 SER A CA 1
ATOM 2005 C C . SER A 1 253 ? -57.170 23.546 28.001 1.00 67.56 253 SER A C 1
ATOM 2007 O O . SER A 1 253 ? -56.151 22.886 28.216 1.00 67.56 253 SER A O 1
ATOM 2009 N N . LEU A 1 254 ? -57.780 23.524 26.807 1.00 70.38 254 LEU A N 1
ATOM 2010 C CA . LEU A 1 254 ? -57.265 22.805 25.623 1.00 70.38 254 LEU A CA 1
ATOM 2011 C C . LEU A 1 254 ? -55.787 23.128 25.330 1.00 70.38 254 LEU A C 1
ATOM 2013 O O . LEU A 1 254 ? -55.002 22.249 24.973 1.00 70.38 254 LEU A O 1
ATOM 2017 N N . GLU A 1 255 ? -55.399 24.385 25.534 1.00 71.25 255 GLU A N 1
ATOM 2018 C CA . GLU A 1 255 ? -54.038 24.884 25.337 1.00 71.25 255 GLU A CA 1
ATOM 2019 C C . GLU A 1 255 ? -53.049 24.292 26.358 1.00 71.25 255 GLU A C 1
ATOM 2021 O O . GLU A 1 255 ? -51.938 23.889 26.006 1.00 71.25 255 GLU A O 1
ATOM 2026 N N . LYS A 1 256 ? -53.482 24.125 27.613 1.00 68.19 256 LYS A N 1
ATOM 2027 C CA . LYS A 1 256 ? -52.692 23.513 28.689 1.00 68.19 256 LYS A CA 1
ATOM 2028 C C . LYS A 1 256 ? -52.442 22.021 28.450 1.00 68.19 256 LYS A C 1
ATOM 2030 O O . LYS A 1 256 ? -51.317 21.553 28.624 1.00 68.19 256 LYS A O 1
ATOM 2035 N N . THR A 1 257 ? -53.448 21.286 27.975 1.00 70.88 257 THR A N 1
ATOM 2036 C CA . THR A 1 257 ? -53.300 19.870 27.591 1.00 70.88 257 THR A CA 1
ATOM 2037 C C . THR A 1 257 ? -52.314 19.702 26.430 1.00 70.88 257 THR A C 1
ATOM 2039 O O . THR A 1 257 ? -51.490 18.786 26.435 1.00 70.88 257 THR A O 1
ATOM 2042 N N . ALA A 1 258 ? -52.327 20.615 25.454 1.00 74.81 258 ALA A N 1
ATOM 2043 C CA . ALA A 1 258 ? -51.368 20.599 24.350 1.00 74.81 258 ALA A CA 1
ATOM 2044 C C . ALA A 1 258 ? -49.920 20.845 24.819 1.00 74.81 258 ALA A C 1
ATOM 2046 O O . ALA A 1 258 ? -48.992 20.209 24.309 1.00 74.81 258 ALA A O 1
ATOM 2047 N N . LEU A 1 259 ? -49.716 21.730 25.801 1.00 74.31 259 LEU A N 1
ATOM 2048 C CA . LEU A 1 259 ? -48.402 21.985 26.401 1.00 74.31 259 LEU A CA 1
ATOM 2049 C C . LEU A 1 259 ? -47.895 20.792 27.225 1.00 74.31 259 LEU A C 1
ATOM 2051 O O . LEU A 1 259 ? -46.738 20.404 27.060 1.00 74.31 259 LEU A O 1
ATOM 2055 N N . LEU A 1 260 ? -48.754 20.159 28.030 1.00 71.44 260 LEU A N 1
ATOM 2056 C CA . LEU A 1 260 ? -48.412 18.938 28.775 1.00 71.44 260 LEU A CA 1
ATOM 2057 C C . LEU A 1 260 ? -47.995 17.797 27.840 1.00 71.44 260 LEU A C 1
ATOM 2059 O O . LEU A 1 260 ? -46.970 17.159 28.063 1.00 71.44 260 LEU A O 1
ATOM 2063 N N . ASN A 1 261 ? -48.717 17.600 26.736 1.00 76.12 261 ASN A N 1
ATOM 2064 C CA . ASN A 1 261 ? -48.366 16.586 25.739 1.00 76.12 261 ASN A CA 1
ATOM 2065 C C . ASN A 1 261 ? -47.011 16.862 25.065 1.00 76.12 261 ASN A C 1
ATOM 2067 O O . ASN A 1 261 ? -46.252 15.930 24.792 1.00 76.12 261 ASN A O 1
ATOM 2071 N N . LYS A 1 262 ? -46.676 18.132 24.795 1.00 79.50 262 LYS A N 1
ATOM 2072 C CA . LYS A 1 262 ? -45.345 18.508 24.284 1.00 79.50 262 LYS A CA 1
ATOM 2073 C C . LYS A 1 262 ? -44.251 18.238 25.320 1.00 79.50 262 LYS A C 1
ATOM 2075 O O . LYS A 1 262 ? -43.194 17.729 24.953 1.00 79.50 262 LYS A O 1
ATOM 2080 N N . LEU A 1 263 ? -44.510 18.541 26.593 1.00 76.81 263 LEU A N 1
ATOM 2081 C CA . LEU A 1 263 ? -43.571 18.300 27.690 1.00 76.81 263 LEU A CA 1
ATOM 2082 C C . LEU A 1 263 ? -43.310 16.801 27.893 1.00 76.81 263 LEU A C 1
ATOM 2084 O O . LEU A 1 263 ? -42.156 16.399 28.014 1.00 76.81 263 LEU A O 1
ATOM 2088 N N . HIS A 1 264 ? -44.355 15.972 27.845 1.00 76.62 264 HIS A N 1
ATOM 2089 C CA . HIS A 1 264 ? -44.232 14.517 27.953 1.00 76.62 264 HIS A CA 1
ATOM 2090 C C . HIS A 1 264 ? -43.360 13.933 26.834 1.00 76.62 264 HIS A C 1
ATOM 2092 O O . HIS A 1 264 ? -42.406 13.207 27.102 1.00 76.62 264 HIS A O 1
ATOM 2098 N N . LYS A 1 265 ? -43.600 14.344 25.580 1.00 79.81 265 LYS A N 1
ATOM 2099 C CA . LYS A 1 265 ? -42.776 13.928 24.430 1.00 79.81 265 LYS A CA 1
ATOM 2100 C C . LYS A 1 265 ? -41.305 14.331 24.577 1.00 79.81 265 LYS A C 1
ATOM 2102 O O . LYS A 1 265 ? -40.414 13.581 24.180 1.00 79.81 265 LYS A O 1
ATOM 2107 N N . LEU A 1 266 ? -41.033 15.515 25.133 1.00 74.88 266 LEU A N 1
ATOM 2108 C CA . LEU A 1 266 ? -39.665 15.966 25.403 1.00 74.88 266 LEU A CA 1
ATOM 2109 C C . LEU A 1 266 ? -38.991 15.118 26.489 1.00 74.88 266 LEU A C 1
ATOM 2111 O O . LEU A 1 266 ? -37.830 14.748 26.318 1.00 74.88 266 LEU A O 1
ATOM 2115 N N . LYS A 1 267 ? -39.713 14.768 27.560 1.00 73.06 267 LYS A N 1
ATOM 2116 C CA . LYS A 1 267 ? -39.213 13.876 28.615 1.00 73.06 267 LYS A CA 1
ATOM 2117 C C . LYS A 1 267 ? -38.878 12.485 28.080 1.00 73.06 267 LYS A C 1
ATOM 2119 O O . LYS A 1 267 ? -37.766 12.021 28.300 1.00 73.06 267 LYS A O 1
ATOM 2124 N N . GLU A 1 268 ? -39.774 11.863 27.313 1.00 75.19 268 GLU A N 1
ATOM 2125 C CA . GLU A 1 268 ? -39.525 10.551 26.690 1.00 75.19 268 GLU A CA 1
ATOM 2126 C C . GLU A 1 268 ? -38.303 10.582 25.761 1.00 75.19 268 GLU A C 1
ATOM 2128 O O . GLU A 1 268 ? -37.438 9.705 25.814 1.00 75.19 268 GLU A O 1
ATOM 2133 N N . SER A 1 269 ? -38.184 11.633 24.941 1.00 76.50 269 SER A N 1
ATOM 2134 C CA . SER A 1 269 ? -37.016 11.834 24.082 1.00 76.50 269 SER A CA 1
ATOM 2135 C C . SER A 1 269 ? -35.722 12.016 24.883 1.00 76.50 269 SER A C 1
ATOM 2137 O O . SER A 1 269 ? -34.660 11.615 24.405 1.00 76.50 269 SER A O 1
ATOM 2139 N N . ASN A 1 270 ? -35.760 12.684 26.036 1.00 73.31 270 ASN A N 1
ATOM 2140 C CA . ASN A 1 270 ? -34.577 12.892 26.872 1.00 73.31 270 ASN A CA 1
ATOM 2141 C C . ASN A 1 270 ? -34.174 11.611 27.605 1.00 73.31 270 ASN A C 1
ATOM 2143 O O . ASN A 1 270 ? -32.995 11.268 27.566 1.00 73.31 270 ASN A O 1
ATOM 2147 N N . LEU A 1 271 ? -35.135 10.849 28.130 1.00 74.00 271 LEU A N 1
ATOM 2148 C CA . LEU A 1 271 ? -34.889 9.558 28.773 1.00 74.00 271 LEU A CA 1
ATOM 2149 C C . LEU A 1 271 ? -34.194 8.578 27.814 1.00 74.00 271 LEU A C 1
ATOM 2151 O O . LEU A 1 271 ? -33.156 8.004 28.134 1.00 74.00 271 LEU A O 1
ATOM 2155 N N . GLY A 1 272 ? -34.667 8.497 26.564 1.00 72.38 272 GLY A N 1
ATOM 2156 C CA . GLY A 1 272 ? -34.014 7.682 25.533 1.00 72.38 272 GLY A CA 1
ATOM 2157 C C . GLY A 1 272 ? -32.599 8.149 25.151 1.00 72.38 272 GLY A C 1
ATOM 2158 O O . GLY A 1 272 ? -31.829 7.376 24.574 1.00 72.38 272 GLY A O 1
ATOM 2159 N N . LYS A 1 273 ? -32.230 9.405 25.443 1.00 76.44 273 LYS A N 1
ATOM 2160 C CA . LYS A 1 273 ? -30.854 9.912 25.295 1.00 76.44 273 LYS A CA 1
ATOM 2161 C C . LYS A 1 273 ? -30.008 9.602 26.531 1.00 76.44 273 LYS A C 1
ATOM 2163 O O . LYS A 1 273 ? -28.846 9.248 26.348 1.00 76.44 273 LYS A O 1
ATOM 2168 N N . VAL A 1 274 ? -30.577 9.678 27.739 1.00 73.00 274 VAL A N 1
ATOM 2169 C CA . VAL A 1 274 ? -29.916 9.264 28.990 1.00 73.00 274 VAL A CA 1
ATOM 2170 C C . VAL A 1 274 ? -29.495 7.804 28.898 1.00 73.00 274 VAL A C 1
ATOM 2172 O O . VAL A 1 274 ? -28.311 7.518 29.033 1.00 73.00 274 VAL A O 1
ATOM 2175 N N . ASP A 1 275 ? -30.409 6.899 28.542 1.00 73.88 275 ASP A N 1
ATOM 2176 C CA . ASP A 1 275 ? -30.112 5.462 28.443 1.00 73.88 275 ASP A CA 1
ATOM 2177 C C . ASP A 1 275 ? -28.963 5.158 27.472 1.00 73.88 275 ASP A C 1
ATOM 2179 O O . ASP A 1 275 ? -28.140 4.269 27.698 1.00 73.88 275 ASP A O 1
ATOM 2183 N N . LYS A 1 276 ? -28.888 5.904 26.363 1.00 77.00 276 LYS A N 1
ATOM 2184 C CA . LYS A 1 276 ? -27.792 5.778 25.393 1.00 77.00 276 LYS A CA 1
ATOM 2185 C C . LYS A 1 276 ? -26.470 6.279 25.965 1.00 77.00 276 LYS A C 1
ATOM 2187 O O . LYS A 1 276 ? -25.445 5.655 25.706 1.00 77.00 276 LYS A O 1
ATOM 2192 N N . LEU A 1 277 ? -26.488 7.383 26.713 1.00 71.88 277 LEU A N 1
ATOM 2193 C CA . LEU A 1 277 ? -25.294 7.932 27.355 1.00 71.88 277 LEU A CA 1
ATOM 2194 C C . LEU A 1 277 ? -24.791 7.042 28.493 1.00 71.88 277 LEU A C 1
ATOM 2196 O O . LEU A 1 277 ? -23.583 6.861 28.596 1.00 71.88 277 LEU A O 1
ATOM 2200 N N . VAL A 1 278 ? -25.682 6.440 29.285 1.00 71.88 278 VAL A N 1
ATOM 2201 C CA . VAL A 1 278 ? -25.317 5.479 30.341 1.00 71.88 278 VAL A CA 1
ATOM 2202 C C . VAL A 1 278 ? -24.605 4.269 29.735 1.00 71.88 278 VAL A C 1
ATOM 2204 O O . VAL A 1 278 ? -23.467 3.987 30.093 1.00 71.88 278 VAL A O 1
ATOM 2207 N N . LYS A 1 279 ? -25.202 3.634 28.716 1.00 76.94 279 LYS A N 1
ATOM 2208 C CA . LYS A 1 279 ? -24.584 2.496 28.005 1.00 76.94 279 LYS A CA 1
ATOM 2209 C C . LYS A 1 279 ? -23.251 2.848 27.347 1.00 76.94 279 LYS A C 1
ATOM 2211 O O . LYS A 1 279 ? -22.384 1.990 27.187 1.00 76.94 279 LYS A O 1
ATOM 2216 N N . LEU A 1 280 ? -23.107 4.088 26.877 1.00 73.31 280 LEU A N 1
ATOM 2217 C CA . LEU A 1 280 ? -21.849 4.564 26.310 1.00 73.31 280 LEU A CA 1
ATOM 2218 C C . LEU A 1 280 ? -20.788 4.742 27.403 1.00 73.31 280 LEU A C 1
ATOM 2220 O O . LEU A 1 280 ? -19.644 4.363 27.170 1.00 73.31 280 LEU A O 1
ATOM 2224 N N . GLY A 1 281 ? -21.180 5.253 28.573 1.00 70.94 281 GLY A N 1
ATOM 2225 C CA . GLY A 1 281 ? -20.326 5.365 29.755 1.00 70.94 281 GLY A CA 1
ATOM 2226 C C . GLY A 1 281 ? -19.805 4.012 30.237 1.00 70.94 281 GLY A C 1
ATOM 2227 O O . GLY A 1 281 ? -18.601 3.850 30.369 1.00 70.94 281 GLY A O 1
ATOM 2228 N N . GLU A 1 282 ? -20.671 3.005 30.368 1.00 76.38 282 GLU A N 1
ATOM 2229 C CA . GLU A 1 282 ? -20.268 1.645 30.777 1.00 76.38 282 GLU A CA 1
ATOM 2230 C C . GLU A 1 282 ? -19.227 1.032 29.824 1.00 76.38 282 GLU A C 1
ATOM 2232 O O . GLU A 1 282 ? -18.209 0.482 30.242 1.00 76.38 282 GLU A O 1
ATOM 2237 N N . LYS A 1 283 ? -19.448 1.148 28.505 1.00 75.75 283 LYS A N 1
ATOM 2238 C CA . LYS A 1 283 ? -18.480 0.670 27.500 1.00 75.75 283 LYS A CA 1
ATOM 2239 C C . LYS A 1 283 ? -17.142 1.386 27.608 1.00 75.75 283 LYS A C 1
ATOM 2241 O O . LYS A 1 283 ? -16.101 0.793 27.335 1.00 75.75 283 LYS A O 1
ATOM 2246 N N . TYR A 1 284 ? -17.196 2.668 27.930 1.00 73.69 284 TYR A N 1
ATOM 2247 C CA . TYR A 1 284 ? -16.033 3.517 28.038 1.00 73.69 284 TYR A CA 1
ATOM 2248 C C . TYR A 1 284 ? -15.204 3.185 29.294 1.00 73.69 284 TYR A C 1
ATOM 2250 O O . TYR A 1 284 ? -13.989 3.042 29.194 1.00 73.69 284 TYR A O 1
ATOM 2258 N N . GLU A 1 285 ? -15.850 2.925 30.430 1.00 73.94 285 GLU A N 1
ATOM 2259 C CA . GLU A 1 285 ? -15.197 2.467 31.666 1.00 73.94 285 GLU A CA 1
ATOM 2260 C C . GLU A 1 285 ? -14.463 1.127 31.464 1.00 73.94 285 GLU A C 1
ATOM 2262 O O . GLU A 1 285 ? -13.297 0.972 31.831 1.00 73.94 285 GLU A O 1
ATOM 2267 N N . ILE A 1 286 ? -15.091 0.177 30.758 1.00 76.62 286 ILE A N 1
ATOM 2268 C CA . ILE A 1 286 ? -14.454 -1.102 30.388 1.00 76.62 286 ILE A CA 1
ATOM 2269 C C . ILE A 1 286 ? -13.204 -0.877 29.519 1.00 76.62 286 ILE A C 1
ATOM 2271 O O . ILE A 1 286 ? -12.192 -1.569 29.678 1.00 76.62 286 ILE A O 1
ATOM 2275 N N . LEU A 1 287 ? -13.263 0.079 28.586 1.00 74.12 287 LEU A N 1
ATOM 2276 C CA . LEU A 1 287 ? -12.129 0.437 27.730 1.00 74.12 287 LEU A CA 1
ATOM 2277 C C . LEU A 1 287 ? -10.968 1.018 28.547 1.00 74.12 287 LEU A C 1
ATOM 2279 O O . LEU A 1 287 ? -9.825 0.625 28.309 1.00 74.12 287 LEU A O 1
ATOM 2283 N N . GLN A 1 288 ? -11.246 1.893 29.517 1.00 73.19 288 GLN A N 1
ATOM 2284 C CA . GLN A 1 288 ? -10.227 2.454 30.411 1.00 73.19 288 GLN A CA 1
ATOM 2285 C C . GLN A 1 288 ? -9.548 1.374 31.258 1.00 73.19 288 GLN A C 1
ATOM 2287 O O . GLN A 1 288 ? -8.319 1.321 31.321 1.00 73.19 288 GLN A O 1
ATOM 2292 N N . GLU A 1 289 ? -10.321 0.471 31.864 1.00 78.19 289 GLU A N 1
ATOM 2293 C CA . GLU A 1 289 ? -9.755 -0.602 32.689 1.00 78.19 289 GLU A CA 1
ATOM 2294 C C . GLU A 1 289 ? -8.886 -1.549 31.844 1.00 78.19 289 GLU A C 1
ATOM 2296 O O . GLU A 1 289 ? -7.772 -1.917 32.224 1.00 78.19 289 GLU A O 1
ATOM 2301 N N . THR A 1 290 ? -9.340 -1.872 30.628 1.00 74.44 290 THR A N 1
ATOM 2302 C CA . THR A 1 290 ? -8.563 -2.674 29.671 1.00 74.44 290 THR A CA 1
ATOM 2303 C C . THR A 1 290 ? -7.251 -1.984 29.290 1.00 74.44 290 THR A C 1
ATOM 2305 O O . THR A 1 290 ? -6.208 -2.641 29.190 1.00 74.44 290 THR A O 1
ATOM 2308 N N . LEU A 1 291 ? -7.280 -0.664 29.090 1.00 74.56 291 LEU A N 1
ATOM 2309 C CA . LEU A 1 291 ? -6.096 0.130 28.770 1.00 74.56 291 LEU A CA 1
ATOM 2310 C C . LEU A 1 291 ? -5.083 0.089 29.917 1.00 74.56 291 LEU A C 1
ATOM 2312 O O . LEU A 1 291 ? -3.929 -0.267 29.689 1.00 74.56 291 LEU A O 1
ATOM 2316 N N . LYS A 1 292 ? -5.534 0.321 31.152 1.00 75.12 292 LYS A N 1
ATOM 2317 C CA . LYS A 1 292 ? -4.704 0.269 32.363 1.00 75.12 292 LYS A CA 1
ATOM 2318 C C . LYS A 1 292 ? -4.041 -1.097 32.565 1.00 75.12 292 LYS A C 1
ATOM 2320 O O . LYS A 1 292 ? -2.849 -1.186 32.866 1.00 75.12 292 LYS A O 1
ATOM 2325 N N . ILE A 1 293 ? -4.790 -2.184 32.358 1.00 76.50 293 ILE A N 1
ATOM 2326 C CA . ILE A 1 293 ? -4.245 -3.551 32.403 1.00 76.50 293 ILE A CA 1
ATOM 2327 C C . ILE A 1 293 ? -3.179 -3.740 31.317 1.00 76.50 293 ILE A C 1
ATOM 2329 O O . ILE A 1 293 ? -2.130 -4.337 31.564 1.00 76.50 293 ILE A O 1
ATOM 2333 N N . THR A 1 294 ? -3.434 -3.234 30.112 1.00 70.25 294 THR A N 1
ATOM 2334 C CA . THR A 1 294 ? -2.507 -3.352 28.981 1.00 70.25 294 THR A CA 1
ATOM 2335 C C . THR A 1 294 ? -1.215 -2.576 29.233 1.00 70.25 294 THR A C 1
ATOM 2337 O O . THR A 1 294 ? -0.136 -3.124 29.015 1.00 70.25 294 THR A O 1
ATOM 2340 N N . GLU A 1 295 ? -1.300 -1.354 29.760 1.00 73.31 295 GLU A N 1
ATOM 2341 C CA . GLU A 1 295 ? -0.147 -0.534 30.154 1.00 73.31 295 GLU A CA 1
ATOM 2342 C C . GLU A 1 295 ? 0.726 -1.257 31.181 1.00 73.31 295 GLU A C 1
ATOM 2344 O O . GLU A 1 295 ? 1.938 -1.378 30.994 1.00 73.31 295 GLU A O 1
ATOM 2349 N N . LYS A 1 296 ? 0.111 -1.844 32.215 1.00 75.06 296 LYS A N 1
ATOM 2350 C CA . LYS A 1 296 ? 0.838 -2.641 33.209 1.00 75.06 296 LYS A CA 1
ATOM 2351 C C . LYS A 1 296 ? 1.587 -3.815 32.567 1.00 75.06 296 LYS A C 1
ATOM 2353 O O . LYS A 1 296 ? 2.761 -4.031 32.863 1.00 75.06 296 LYS A O 1
ATOM 2358 N N . ARG A 1 297 ? 0.939 -4.545 31.652 1.00 75.31 297 ARG A N 1
ATOM 2359 C CA . ARG A 1 297 ? 1.563 -5.675 30.937 1.00 75.31 297 ARG A CA 1
ATOM 2360 C C . ARG A 1 297 ? 2.722 -5.235 30.043 1.00 75.31 297 ARG A C 1
ATOM 2362 O O . ARG A 1 297 ? 3.676 -5.994 29.885 1.00 75.31 297 ARG A O 1
ATOM 2369 N N . ILE A 1 298 ? 2.651 -4.040 29.454 1.00 69.81 298 ILE A N 1
ATOM 2370 C CA . ILE A 1 298 ? 3.750 -3.471 28.662 1.00 69.81 298 ILE A CA 1
ATOM 2371 C C . ILE A 1 298 ? 4.957 -3.202 29.563 1.00 69.81 298 ILE A C 1
ATOM 2373 O O . ILE A 1 298 ? 6.049 -3.666 29.248 1.00 69.81 298 ILE A O 1
ATOM 2377 N N . VAL A 1 299 ? 4.757 -2.552 30.713 1.00 71.88 299 VAL A N 1
ATOM 2378 C CA . VAL A 1 299 ? 5.837 -2.290 31.682 1.00 71.88 299 VAL A CA 1
ATOM 2379 C C . VAL A 1 299 ? 6.485 -3.595 32.160 1.00 71.88 299 VAL A C 1
ATOM 2381 O O . VAL A 1 299 ? 7.709 -3.707 32.196 1.00 71.88 299 VAL A O 1
ATOM 2384 N N . GLU A 1 300 ? 5.686 -4.623 32.461 1.00 76.25 300 GLU A N 1
ATOM 2385 C CA . GLU A 1 300 ? 6.200 -5.953 32.826 1.00 76.25 300 GLU A CA 1
ATOM 2386 C C . GLU A 1 300 ? 7.068 -6.564 31.714 1.00 76.25 300 GLU A C 1
ATOM 2388 O O . GLU A 1 300 ? 8.121 -7.147 31.985 1.00 76.25 300 GLU A O 1
ATOM 2393 N N . LYS A 1 301 ? 6.660 -6.408 30.448 1.00 76.19 301 LYS A N 1
ATOM 2394 C CA . LYS A 1 301 ? 7.432 -6.880 29.291 1.00 76.19 301 LYS A CA 1
ATOM 2395 C C . LYS A 1 301 ? 8.726 -6.096 29.093 1.00 76.19 301 LYS A C 1
ATOM 2397 O O . LYS A 1 301 ? 9.742 -6.707 28.777 1.00 76.19 301 LYS A O 1
ATOM 2402 N N . GLU A 1 302 ? 8.726 -4.787 29.322 1.00 71.19 302 GLU A N 1
ATOM 2403 C CA . GLU A 1 302 ? 9.947 -3.974 29.272 1.00 71.19 302 GLU A CA 1
ATOM 2404 C C . GLU A 1 302 ? 10.964 -4.399 30.335 1.00 71.19 302 GLU A C 1
ATOM 2406 O O . GLU A 1 302 ? 12.156 -4.493 30.041 1.00 71.19 302 GLU A O 1
ATOM 2411 N N . ILE A 1 303 ? 10.502 -4.711 31.551 1.00 80.06 303 ILE A N 1
ATOM 2412 C CA . ILE A 1 303 ? 11.358 -5.244 32.620 1.00 80.06 303 ILE A CA 1
ATOM 2413 C C . ILE A 1 303 ? 11.969 -6.587 32.195 1.00 80.06 303 ILE A C 1
ATOM 2415 O O . ILE A 1 303 ? 13.177 -6.778 32.331 1.00 80.06 303 ILE A O 1
ATOM 2419 N N . GLN A 1 304 ? 11.167 -7.492 31.618 1.00 78.19 304 GLN A N 1
ATOM 2420 C CA . GLN A 1 304 ? 11.661 -8.773 31.094 1.00 78.19 304 GLN A CA 1
ATOM 2421 C C . GLN A 1 304 ? 12.724 -8.573 30.005 1.00 78.19 304 GLN A C 1
ATOM 2423 O O . GLN A 1 304 ? 13.774 -9.208 30.055 1.00 78.19 304 GLN A O 1
ATOM 2428 N N . CYS A 1 305 ? 12.489 -7.667 29.052 1.00 68.44 305 CYS A N 1
ATOM 2429 C CA . CYS A 1 305 ? 13.453 -7.362 27.993 1.00 68.44 305 CYS A CA 1
ATOM 2430 C C . CYS A 1 305 ? 14.775 -6.813 28.546 1.00 68.44 305 CYS A C 1
ATOM 2432 O O . CYS A 1 305 ? 15.838 -7.193 28.056 1.00 68.44 305 CYS A O 1
ATOM 2434 N N . LYS A 1 306 ? 14.730 -5.950 29.571 1.00 76.31 306 LYS A N 1
ATOM 2435 C CA . LYS A 1 306 ? 15.939 -5.440 30.239 1.00 76.31 306 LYS A CA 1
ATOM 2436 C C . LYS A 1 306 ? 16.734 -6.569 30.896 1.00 76.31 306 LYS A C 1
ATOM 2438 O O . LYS A 1 306 ? 17.927 -6.677 30.635 1.00 76.31 306 LYS A O 1
ATOM 2443 N N . SER A 1 307 ? 16.061 -7.455 31.634 1.00 79.88 307 SER A N 1
ATOM 2444 C CA . SER A 1 307 ? 16.685 -8.637 32.253 1.00 79.88 307 SER A CA 1
ATOM 2445 C C . SER A 1 307 ? 17.366 -9.535 31.215 1.00 79.88 307 SER A C 1
ATOM 2447 O O . SER A 1 307 ? 18.535 -9.877 31.354 1.00 79.88 307 SER A O 1
ATOM 2449 N N . LEU A 1 308 ? 16.665 -9.859 30.124 1.00 79.12 308 LEU A N 1
ATOM 2450 C CA . LEU A 1 308 ? 17.211 -10.662 29.023 1.00 79.12 308 LEU A CA 1
ATOM 2451 C C . LEU A 1 308 ? 18.421 -9.995 28.359 1.00 79.12 308 LEU A C 1
ATOM 2453 O O . LEU A 1 308 ? 19.374 -10.671 27.982 1.00 79.12 308 LEU A O 1
ATOM 2457 N N . THR A 1 309 ? 18.396 -8.670 28.218 1.00 76.69 309 THR A N 1
ATOM 2458 C CA . THR A 1 309 ? 19.518 -7.916 27.645 1.00 76.69 309 THR A CA 1
ATOM 2459 C C . THR A 1 309 ? 20.759 -8.026 28.531 1.00 76.69 309 THR A C 1
ATOM 2461 O O . THR A 1 309 ? 21.851 -8.264 28.020 1.00 76.69 309 THR A O 1
ATOM 2464 N N . GLU A 1 310 ? 20.601 -7.909 29.852 1.00 82.50 310 GLU A N 1
ATOM 2465 C CA . GLU A 1 310 ? 21.695 -8.102 30.812 1.00 82.50 310 GLU A CA 1
ATOM 2466 C C . GLU A 1 310 ? 22.253 -9.531 30.761 1.00 82.50 310 GLU A C 1
ATOM 2468 O O . GLU A 1 310 ? 23.469 -9.714 30.705 1.00 82.50 310 GLU A O 1
ATOM 2473 N N . GLU A 1 311 ? 21.386 -10.546 30.699 1.00 84.94 311 GLU A N 1
ATOM 2474 C CA . GLU A 1 311 ? 21.799 -11.949 30.563 1.00 84.94 311 GLU A CA 1
ATOM 2475 C C . GLU A 1 311 ? 22.609 -12.199 29.282 1.00 84.94 311 GLU A C 1
ATOM 2477 O O . GLU A 1 311 ? 23.650 -12.858 29.330 1.00 84.94 311 GLU A O 1
ATOM 2482 N N . ILE A 1 312 ? 22.175 -11.635 28.148 1.00 77.88 312 ILE A N 1
ATOM 2483 C CA . ILE A 1 312 ? 22.889 -11.727 26.865 1.00 77.88 312 ILE A CA 1
ATOM 2484 C C . ILE A 1 312 ? 24.265 -11.061 26.961 1.00 77.88 312 ILE A C 1
ATOM 2486 O O . ILE A 1 312 ? 25.258 -11.636 26.515 1.00 77.88 312 ILE A O 1
ATOM 2490 N N . LEU A 1 313 ? 24.352 -9.874 27.568 1.00 79.62 313 LEU A N 1
ATOM 2491 C CA . LEU A 1 313 ? 25.627 -9.174 27.753 1.00 79.62 313 LEU A CA 1
ATOM 2492 C C . LEU A 1 313 ? 26.596 -9.986 28.622 1.00 79.62 313 LEU A C 1
ATOM 2494 O O . LEU A 1 313 ? 27.773 -10.110 28.280 1.00 79.62 313 LEU A O 1
ATOM 2498 N N . ILE A 1 314 ? 26.103 -10.596 29.705 1.00 84.31 314 ILE A N 1
ATOM 2499 C CA . ILE A 1 314 ? 26.901 -11.482 30.563 1.00 84.31 314 ILE A CA 1
ATOM 2500 C C . ILE A 1 314 ? 27.371 -12.720 29.786 1.00 84.31 314 ILE A C 1
ATOM 2502 O O . ILE A 1 314 ? 28.523 -13.133 29.929 1.00 84.31 314 ILE A O 1
ATOM 2506 N N . ALA A 1 315 ? 26.502 -13.323 28.971 1.00 77.31 315 ALA A N 1
ATOM 2507 C CA . ALA A 1 315 ? 26.852 -14.486 28.160 1.00 77.31 315 ALA A CA 1
ATOM 2508 C C . ALA A 1 315 ? 27.952 -14.160 27.135 1.00 77.31 315 ALA A C 1
ATOM 2510 O O . ALA A 1 315 ? 28.932 -14.901 27.051 1.00 77.31 315 ALA A O 1
ATOM 2511 N N . ASN A 1 316 ? 27.839 -13.022 26.443 1.00 72.62 316 ASN A N 1
ATOM 2512 C CA . ASN A 1 316 ? 28.831 -12.563 25.466 1.00 72.62 316 ASN A CA 1
ATOM 2513 C C . ASN A 1 316 ? 30.199 -12.282 26.118 1.00 72.62 316 ASN A C 1
ATOM 2515 O O . ASN A 1 316 ? 31.236 -12.697 25.602 1.00 72.62 316 ASN A O 1
ATOM 2519 N N . ALA A 1 317 ? 30.214 -11.661 27.302 1.00 77.81 317 ALA A N 1
ATOM 2520 C CA . ALA A 1 317 ? 31.457 -11.420 28.039 1.00 77.81 317 ALA A CA 1
ATOM 2521 C C . ALA A 1 317 ? 32.165 -12.729 28.452 1.00 77.81 317 ALA A C 1
ATOM 2523 O O . ALA A 1 317 ? 33.394 -12.808 28.463 1.00 77.81 317 ALA A O 1
ATOM 2524 N N . ARG A 1 318 ? 31.404 -13.789 28.768 1.00 79.06 318 ARG A N 1
ATOM 2525 C CA . ARG A 1 318 ? 31.967 -15.112 29.099 1.00 79.06 318 ARG A CA 1
ATOM 2526 C C . ARG A 1 318 ? 32.585 -15.798 27.885 1.00 79.06 318 ARG A C 1
ATOM 2528 O O . ARG A 1 318 ? 33.638 -16.417 28.029 1.00 79.06 318 ARG A O 1
ATOM 2535 N N . THR A 1 319 ? 31.963 -15.695 26.712 1.00 71.94 319 THR A N 1
ATOM 2536 C CA . THR A 1 319 ? 32.515 -16.272 25.477 1.00 71.94 319 THR A CA 1
ATOM 2537 C C . THR A 1 319 ? 33.825 -15.598 25.081 1.00 71.94 319 THR A C 1
ATOM 2539 O O . THR A 1 319 ? 34.792 -16.297 24.805 1.00 71.94 319 THR A O 1
ATOM 2542 N N . GLU A 1 320 ? 33.920 -14.271 25.201 1.00 67.75 320 GLU A N 1
ATOM 2543 C CA . GLU A 1 320 ? 35.154 -13.530 24.899 1.00 67.75 320 GLU A CA 1
ATOM 2544 C C . GLU A 1 320 ? 36.308 -13.866 25.866 1.00 67.75 320 GLU A C 1
ATOM 2546 O O . GLU A 1 320 ? 37.474 -13.862 25.476 1.00 67.75 320 GLU A O 1
ATOM 2551 N N . SER A 1 321 ? 36.004 -14.221 27.121 1.00 60.62 321 SER A N 1
ATOM 2552 C CA . SER A 1 321 ? 37.020 -14.603 28.116 1.00 60.62 321 SER A CA 1
ATOM 2553 C C . SER A 1 321 ? 37.598 -16.018 27.942 1.00 60.62 321 SER A C 1
ATOM 2555 O O . SER A 1 321 ? 38.698 -16.290 28.425 1.00 60.62 321 SER A O 1
ATOM 2557 N N . ASN A 1 322 ? 36.889 -16.916 27.248 1.00 59.12 322 ASN A N 1
ATOM 2558 C CA . ASN A 1 322 ? 37.317 -18.306 27.036 1.00 59.12 322 ASN A CA 1
ATOM 2559 C C . ASN A 1 322 ? 38.198 -18.497 25.786 1.00 59.12 322 ASN A C 1
ATOM 2561 O O . ASN A 1 322 ? 38.815 -19.552 25.651 1.00 59.12 322 ASN A O 1
ATOM 2565 N N . ASP A 1 323 ? 38.309 -17.484 24.922 1.00 55.97 323 ASP A N 1
ATOM 2566 C CA . ASP A 1 323 ? 39.058 -17.543 23.657 1.00 55.97 323 ASP A CA 1
ATOM 2567 C C . ASP A 1 323 ? 40.513 -17.031 23.755 1.00 55.97 323 ASP A C 1
ATOM 2569 O O . ASP A 1 323 ? 41.180 -16.841 22.738 1.00 55.97 323 ASP A O 1
ATOM 2573 N N . ILE A 1 324 ? 41.066 -16.840 24.962 1.00 53.59 324 ILE A N 1
ATOM 2574 C CA . ILE A 1 324 ? 42.490 -16.489 25.129 1.00 53.59 324 ILE A CA 1
ATOM 2575 C C . ILE A 1 324 ? 43.361 -17.749 24.927 1.00 53.59 324 ILE A C 1
ATOM 2577 O O . ILE A 1 324 ? 43.301 -18.669 25.751 1.00 53.59 324 ILE A O 1
ATOM 2581 N N . PRO A 1 325 ? 44.235 -17.818 23.899 1.00 47.31 325 PRO A N 1
ATOM 2582 C CA . PRO A 1 325 ? 45.126 -18.957 23.712 1.00 47.31 325 PRO A CA 1
ATOM 2583 C C . PRO A 1 325 ? 46.161 -18.998 24.840 1.00 47.31 325 PRO A C 1
ATOM 2585 O O . PRO A 1 325 ? 46.915 -18.045 25.041 1.00 47.31 325 PRO A O 1
ATOM 2588 N N . LYS A 1 326 ? 46.256 -20.125 25.555 1.00 52.56 326 LYS A N 1
ATOM 2589 C CA . LYS A 1 326 ? 47.390 -20.406 26.447 1.00 52.56 326 LYS A CA 1
ATOM 2590 C C . LYS A 1 326 ? 48.654 -20.569 25.598 1.00 52.56 326 LYS A C 1
ATOM 2592 O O . LYS A 1 326 ? 48.979 -21.674 25.172 1.00 52.56 326 LYS A O 1
ATOM 2597 N N . THR A 1 327 ? 49.381 -19.484 25.349 1.00 44.47 327 THR A N 1
ATOM 2598 C CA . THR A 1 327 ? 50.740 -19.553 24.804 1.00 44.47 327 THR A CA 1
ATOM 2599 C C . THR A 1 327 ? 51.662 -20.160 25.856 1.00 44.47 327 THR A C 1
ATOM 2601 O O . THR A 1 327 ? 52.110 -19.486 26.782 1.00 44.47 327 THR A O 1
ATOM 2604 N N . SER A 1 328 ? 51.935 -21.456 25.727 1.00 43.06 328 SER A N 1
ATOM 2605 C CA . SER A 1 328 ? 53.024 -22.124 26.428 1.00 43.06 328 SER A CA 1
ATOM 2606 C C . SER A 1 328 ? 54.360 -21.604 25.894 1.00 43.06 328 SER A C 1
ATOM 2608 O O . SER A 1 328 ? 54.740 -21.902 24.761 1.00 43.06 328 SER A O 1
ATOM 2610 N N . MET A 1 329 ? 55.084 -20.840 26.713 1.00 45.19 329 MET A N 1
ATOM 2611 C CA . MET A 1 329 ? 56.515 -20.609 26.528 1.00 45.19 329 MET A CA 1
ATOM 2612 C C . MET A 1 329 ? 57.252 -21.945 26.680 1.00 45.19 329 MET A C 1
ATOM 2614 O O . MET A 1 329 ? 57.386 -22.453 27.790 1.00 45.19 329 MET A O 1
ATOM 2618 N N . SER A 1 330 ? 57.750 -22.504 25.577 1.00 42.50 330 SER A N 1
ATOM 2619 C CA . SER A 1 330 ? 58.862 -23.454 25.621 1.00 42.50 330 SER A CA 1
ATOM 2620 C C . SER A 1 330 ? 60.150 -22.697 25.313 1.00 42.50 330 SER A C 1
ATOM 2622 O O . SER A 1 330 ? 60.403 -22.314 24.169 1.00 42.50 330 SER A O 1
ATOM 2624 N N . THR A 1 331 ? 60.956 -22.481 26.343 1.00 46.38 331 THR A N 1
ATOM 2625 C CA . THR A 1 331 ? 62.379 -22.175 26.225 1.00 46.38 331 THR A CA 1
ATOM 2626 C C . THR A 1 331 ? 63.079 -23.311 25.472 1.00 46.38 331 THR A C 1
ATOM 2628 O O . THR A 1 331 ? 62.900 -24.485 25.794 1.00 46.38 331 THR A O 1
ATOM 2631 N N . LYS A 1 332 ? 63.883 -22.978 24.459 1.00 47.66 332 LYS A N 1
ATOM 2632 C CA . LYS A 1 332 ? 64.899 -23.883 23.913 1.00 47.66 332 LYS A CA 1
ATOM 2633 C C . LYS A 1 332 ? 66.246 -23.181 23.958 1.00 47.66 332 LYS A C 1
ATOM 2635 O O . LYS A 1 332 ? 66.463 -22.196 23.261 1.00 47.66 332 LYS A O 1
ATOM 2640 N N . GLU A 1 333 ? 67.112 -23.718 24.806 1.00 43.41 333 GLU A N 1
ATOM 2641 C CA . GLU A 1 333 ? 68.556 -23.535 24.768 1.00 43.41 333 GLU A CA 1
ATOM 2642 C C . GLU A 1 333 ? 69.106 -24.035 23.423 1.00 43.41 333 GLU A C 1
ATOM 2644 O O . GLU A 1 333 ? 68.875 -25.191 23.049 1.00 43.41 333 GLU A O 1
ATOM 2649 N N . ARG A 1 334 ? 69.844 -23.179 22.713 1.00 40.72 334 ARG A N 1
ATOM 2650 C CA . ARG A 1 334 ? 71.215 -23.447 22.252 1.00 40.72 334 ARG A CA 1
ATOM 2651 C C . ARG A 1 334 ? 71.854 -22.207 21.653 1.00 40.72 334 ARG A C 1
ATOM 2653 O O . ARG A 1 334 ? 71.170 -21.532 20.856 1.00 40.72 334 ARG A O 1
#

Secondary structure (DSSP, 8-state):
------------------------PBPTTTS-BSS-GGG-TTGGG-PBPTTT--BSS-GGG-SSPPP---------------------GGGEEEEEETTEEEEEEE-TT-SSEEEEHHHHHHTT-PPPBP----EE-TTSPEEPEEEEEEEEEEETTEEEEEEEEEE-TTS-SSSEEE-HHHHTTSEEEEETTEEEEEP----HHHHHHHHHHHHHHHHHHHHHHHHHHHHHHHHHHHHHHHHHHHHTSS---HHHHHHHHHHHHHHHHHHHHHHHHHHHHHHHHHHHHHHHHHHHHHHHHHHHHHHHHHHHHHHHHHHHHH------------

Organism: Trichonephila clavipes (NCBI:txid2585209)

Radius of gyration: 38.02 Å; chains: 1; bounding box: 130×64×92 Å